Protein AF-A0A0A9YZF1-F1 (afdb_monomer)

Foldseek 3Di:
DDPPDPDQWDKDWDWDAFPVRDIQIKMKIWGWDQDDPPVGIDIQIAMESDPVRRVVQSVVLVQQQCQQQQHFPDPDQVVSVVVQVVQVVVVGGGHHPPDDGHHPPRDGDDRYYDDDPSDPDPPPDPPPPDDDDDDDDDDDDDDDDDDDDDDDDDDDDDDDDDDDDDDDDPDDDDDDDDDDDD

Mean predicted aligned error: 16.66 Å

Nearest PDB structures (foldseek):
  4liy-assembly1_C  TM=5.824E-01  e=2.805E-01  Human adenovirus B3
  6f6o-assembly1_A  TM=5.395E-01  e=3.188E-01  Human adenovirus B3
  4liy-assembly1_B  TM=5.895E-01  e=5.325E-01  Human adenovirus B3
  8iff-assembly1_B  TM=3.877E-01  e=1.078E+00  Arabidopsis thaliana
  8f5z-assembly1_B  TM=3.852E-01  e=2.480E+00  Arabidopsis thaliana

Structure (mmCIF, N/CA/C/O backbone):
data_AF-A0A0A9YZF1-F1
#
_entry.id   AF-A0A0A9YZF1-F1
#
loop_
_atom_site.group_PDB
_atom_site.id
_atom_site.type_symbol
_atom_site.label_atom_id
_atom_site.label_alt_id
_atom_site.label_comp_id
_atom_site.label_asym_id
_atom_site.label_entity_id
_atom_site.label_seq_id
_atom_site.pdbx_PDB_ins_code
_atom_site.Cartn_x
_atom_site.Cartn_y
_atom_site.Cartn_z
_atom_site.occupancy
_atom_site.B_iso_or_equiv
_atom_site.auth_seq_id
_atom_site.auth_comp_id
_atom_site.auth_asym_id
_atom_site.auth_atom_id
_atom_site.pdbx_PDB_model_num
ATOM 1 N N . MET A 1 1 ? 27.377 21.749 4.700 1.00 41.94 1 MET A N 1
ATOM 2 C CA . MET A 1 1 ? 27.151 20.312 4.965 1.00 41.94 1 MET A CA 1
ATOM 3 C C . MET A 1 1 ? 25.712 20.014 4.590 1.00 41.94 1 MET A C 1
ATOM 5 O O . MET A 1 1 ? 24.816 20.550 5.226 1.00 41.94 1 MET A O 1
ATOM 9 N N . GLY A 1 2 ? 25.489 19.322 3.470 1.00 46.88 2 GLY A N 1
ATOM 10 C CA . GLY A 1 2 ? 24.140 19.017 2.994 1.00 46.88 2 GLY A CA 1
ATOM 11 C C . GLY A 1 2 ? 23.528 17.913 3.846 1.00 46.88 2 GLY A C 1
ATOM 12 O O . GLY A 1 2 ? 24.099 16.833 3.943 1.00 46.88 2 GLY A O 1
ATOM 13 N N . CYS A 1 3 ? 22.392 18.188 4.479 1.00 41.69 3 CYS A N 1
ATOM 14 C CA . CYS A 1 3 ? 21.594 17.169 5.144 1.00 41.69 3 CYS A CA 1
ATOM 15 C C . CYS A 1 3 ? 20.880 16.361 4.054 1.00 41.69 3 CYS A C 1
ATOM 17 O O . CYS A 1 3 ? 19.786 16.728 3.627 1.00 41.69 3 CYS A O 1
ATOM 19 N N . THR A 1 4 ? 21.507 15.305 3.541 1.00 43.50 4 THR A N 1
ATOM 20 C CA . THR A 1 4 ? 20.798 14.321 2.720 1.00 43.50 4 THR A CA 1
ATOM 21 C C . THR A 1 4 ? 19.777 13.654 3.633 1.00 43.50 4 THR A C 1
ATOM 23 O O . THR A 1 4 ? 20.147 12.968 4.585 1.00 43.50 4 THR A O 1
ATOM 26 N N . ALA A 1 5 ? 18.489 13.920 3.408 1.00 45.69 5 ALA A N 1
ATOM 27 C CA . ALA A 1 5 ? 17.432 13.202 4.105 1.00 45.69 5 ALA A CA 1
ATOM 28 C C . ALA A 1 5 ? 17.630 11.694 3.861 1.00 45.69 5 ALA A C 1
ATOM 30 O O . ALA A 1 5 ? 17.978 11.320 2.735 1.00 45.69 5 ALA A O 1
ATOM 31 N N . PRO A 1 6 ? 17.447 10.831 4.876 1.00 55.00 6 PRO A N 1
ATOM 32 C CA . PRO A 1 6 ? 17.506 9.396 4.654 1.00 55.00 6 PRO A CA 1
ATOM 33 C C . PRO A 1 6 ? 16.481 9.031 3.577 1.00 55.00 6 PRO A C 1
ATOM 35 O O . PRO A 1 6 ? 15.326 9.456 3.644 1.00 55.00 6 PRO A O 1
ATOM 38 N N . GLN A 1 7 ? 16.928 8.291 2.563 1.00 62.09 7 GLN A N 1
ATOM 39 C CA . GLN A 1 7 ? 16.047 7.721 1.549 1.00 62.09 7 GLN A CA 1
ATOM 40 C C . GLN A 1 7 ? 15.049 6.813 2.284 1.00 62.09 7 GLN A C 1
ATOM 42 O O . GLN A 1 7 ? 15.445 5.834 2.910 1.00 62.09 7 GLN A O 1
ATOM 47 N N . LEU A 1 8 ? 13.767 7.191 2.287 1.00 83.25 8 LEU A N 1
ATOM 48 C CA . LEU A 1 8 ? 12.691 6.455 2.970 1.00 83.25 8 LEU A CA 1
ATOM 49 C C . LEU A 1 8 ? 12.384 5.114 2.282 1.00 83.25 8 LEU A C 1
ATOM 51 O O . LEU A 1 8 ? 11.809 4.215 2.899 1.00 83.25 8 LEU A O 1
ATOM 55 N N . PHE A 1 9 ? 12.766 5.001 1.010 1.00 89.81 9 PHE A N 1
ATOM 56 C CA . PHE A 1 9 ? 12.555 3.832 0.178 1.00 89.81 9 PHE A CA 1
ATOM 57 C C . PHE A 1 9 ? 13.894 3.207 -0.213 1.00 89.81 9 PHE A C 1
ATOM 59 O O . PHE A 1 9 ? 14.780 3.889 -0.728 1.00 89.81 9 PHE A O 1
ATOM 66 N N . ASP A 1 10 ? 14.011 1.896 -0.017 1.00 94.50 10 ASP A N 1
ATOM 67 C CA . ASP A 1 10 ? 15.082 1.092 -0.596 1.00 94.50 10 ASP A CA 1
ATOM 68 C C . ASP A 1 10 ? 14.679 0.756 -2.045 1.00 94.50 10 ASP A C 1
ATOM 70 O O . ASP A 1 10 ? 13.642 0.124 -2.277 1.00 94.50 10 ASP A O 1
ATOM 74 N N . MET A 1 11 ? 15.470 1.212 -3.022 1.00 95.81 11 MET A N 1
ATOM 75 C CA . MET A 1 11 ? 15.179 1.103 -4.459 1.00 95.81 11 MET A CA 1
ATOM 76 C C . MET A 1 11 ? 16.019 0.011 -5.128 1.00 95.81 11 MET A C 1
ATOM 78 O O . MET A 1 11 ? 17.227 -0.076 -4.904 1.00 95.81 11 MET A O 1
ATOM 82 N N . LYS A 1 12 ? 15.400 -0.779 -6.010 1.00 95.75 12 LYS A N 1
ATOM 83 C CA . LYS A 1 12 ? 16.059 -1.807 -6.821 1.00 95.75 12 LYS A CA 1
ATOM 84 C C . LYS A 1 12 ? 15.662 -1.687 -8.289 1.00 95.75 12 LYS A C 1
ATOM 86 O O . LYS A 1 12 ? 14.479 -1.647 -8.609 1.00 95.75 12 LYS A O 1
ATOM 91 N N . GLU A 1 13 ? 16.650 -1.669 -9.173 1.00 95.94 13 GLU A N 1
ATOM 92 C CA . GLU A 1 13 ? 16.455 -1.693 -10.624 1.00 95.94 13 GLU A CA 1
ATOM 93 C C . GLU A 1 13 ? 16.550 -3.130 -11.160 1.00 95.94 13 GLU A C 1
ATOM 95 O O . GLU A 1 13 ? 17.333 -3.949 -10.670 1.00 95.94 13 GLU A O 1
ATOM 100 N N . HIS A 1 14 ? 15.730 -3.432 -12.159 1.00 91.50 14 HIS A N 1
ATOM 101 C CA . HIS A 1 14 ? 15.648 -4.706 -12.853 1.00 91.50 14 HIS A CA 1
ATOM 102 C C . HIS A 1 14 ? 15.508 -4.458 -14.354 1.00 91.50 14 HIS A C 1
ATOM 104 O O . HIS A 1 14 ? 14.833 -3.518 -14.761 1.00 91.50 14 HIS A O 1
ATOM 110 N N . THR A 1 15 ? 16.049 -5.355 -15.169 1.00 91.12 15 THR A N 1
ATOM 111 C CA . THR A 1 15 ? 15.787 -5.386 -16.612 1.00 91.12 15 THR A CA 1
ATOM 112 C C . THR A 1 15 ? 14.973 -6.635 -16.920 1.00 91.12 15 THR A C 1
ATOM 114 O O . THR A 1 15 ? 15.346 -7.726 -16.490 1.00 91.12 15 THR A O 1
ATOM 117 N N . LEU A 1 16 ? 13.853 -6.476 -17.619 1.00 86.19 16 LEU A N 1
ATOM 118 C CA . LEU A 1 16 ? 13.009 -7.571 -18.097 1.00 86.19 16 LEU A CA 1
ATOM 119 C C . LEU A 1 16 ? 12.988 -7.552 -19.622 1.00 86.19 16 LEU A C 1
ATOM 121 O O . LEU A 1 16 ? 12.753 -6.502 -20.204 1.00 86.19 16 LEU A O 1
ATOM 125 N N . GLU A 1 17 ? 13.199 -8.693 -20.260 1.00 86.25 17 GLU A N 1
ATOM 126 C CA . GLU A 1 17 ? 13.019 -8.852 -21.707 1.00 86.25 17 GLU A CA 1
ATOM 127 C C . GLU A 1 17 ? 11.596 -9.357 -21.984 1.00 86.25 17 GLU A C 1
ATOM 129 O O . GLU A 1 17 ? 11.101 -10.221 -21.255 1.00 86.25 17 GLU A O 1
ATOM 134 N N . ASP A 1 18 ? 10.915 -8.792 -22.985 1.00 84.88 18 ASP A N 1
ATOM 135 C CA . ASP A 1 18 ? 9.677 -9.375 -23.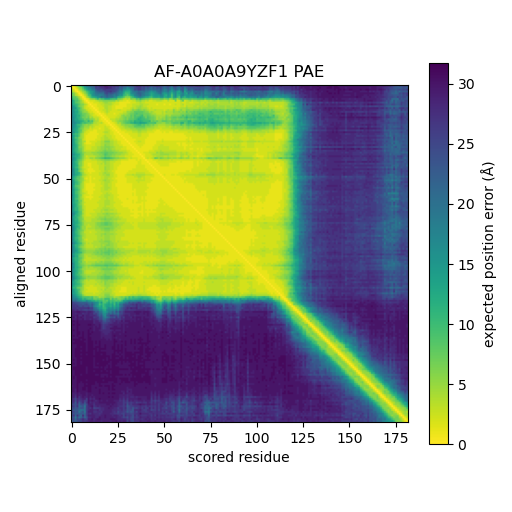522 1.00 84.88 18 ASP A CA 1
ATOM 136 C C . ASP A 1 18 ? 9.949 -10.447 -24.585 1.00 84.88 18 ASP A C 1
ATOM 138 O O . ASP A 1 18 ? 11.086 -10.677 -24.994 1.00 84.88 18 ASP A O 1
ATOM 142 N N . ASP A 1 19 ? 8.877 -11.103 -25.039 1.00 83.56 19 ASP A N 1
ATOM 143 C CA . ASP A 1 19 ? 8.907 -12.103 -26.112 1.00 83.56 19 ASP A CA 1
ATOM 144 C C . ASP A 1 19 ? 9.474 -11.554 -27.439 1.00 83.56 19 ASP A C 1
ATOM 146 O O . ASP A 1 19 ? 9.966 -12.327 -28.262 1.00 83.56 19 ASP A O 1
ATOM 150 N N . ASP A 1 20 ? 9.443 -10.230 -27.636 1.00 85.25 20 ASP A N 1
ATOM 151 C CA . ASP A 1 20 ? 10.004 -9.542 -28.803 1.00 85.25 20 ASP A CA 1
ATOM 152 C C . ASP A 1 20 ? 11.503 -9.202 -28.629 1.00 85.25 20 ASP A C 1
ATOM 154 O O . ASP A 1 20 ? 12.131 -8.643 -29.533 1.00 85.25 20 ASP A O 1
ATOM 158 N N . GLY A 1 21 ? 12.101 -9.540 -27.479 1.00 84.25 21 GLY A N 1
ATOM 159 C CA . GLY A 1 21 ? 13.496 -9.244 -27.148 1.00 84.25 21 GLY A CA 1
ATOM 160 C C . GLY A 1 21 ? 13.754 -7.776 -26.787 1.00 84.25 21 GLY A C 1
ATOM 161 O O . GLY A 1 21 ? 14.904 -7.333 -26.778 1.00 84.25 21 GLY A O 1
ATOM 162 N N . ILE A 1 22 ? 12.709 -6.996 -26.500 1.00 85.75 22 ILE A N 1
ATOM 163 C CA . ILE A 1 22 ? 12.816 -5.615 -26.034 1.00 85.75 22 ILE A CA 1
ATOM 164 C C . ILE A 1 22 ? 13.047 -5.626 -24.523 1.00 85.75 22 ILE A C 1
ATOM 166 O O . ILE A 1 22 ? 12.257 -6.143 -23.732 1.00 85.75 22 ILE A O 1
ATOM 170 N N . THR A 1 23 ? 14.140 -4.993 -24.107 1.00 88.94 23 THR A N 1
ATOM 171 C CA . THR A 1 23 ? 14.476 -4.801 -22.697 1.00 88.94 23 THR A CA 1
ATOM 172 C C . THR A 1 23 ? 13.680 -3.644 -22.094 1.00 88.94 23 THR A C 1
ATOM 174 O O . THR A 1 23 ? 13.767 -2.507 -22.563 1.00 88.94 23 THR A O 1
ATOM 177 N N . HIS A 1 24 ? 12.982 -3.904 -20.994 1.00 88.25 24 HIS A N 1
ATOM 178 C CA . HIS A 1 24 ? 12.284 -2.922 -20.172 1.00 88.25 24 HIS A CA 1
ATOM 179 C C . HIS A 1 24 ? 12.972 -2.789 -18.820 1.00 88.25 24 HIS A C 1
ATOM 181 O O . HIS A 1 24 ? 13.111 -3.766 -18.083 1.00 88.25 24 HIS A O 1
ATOM 187 N N . THR A 1 25 ? 13.345 -1.567 -18.454 1.00 93.44 25 THR A N 1
ATOM 188 C CA . THR A 1 25 ? 13.807 -1.269 -17.097 1.00 93.44 25 THR A CA 1
ATOM 189 C C . THR A 1 25 ? 12.612 -1.123 -16.160 1.00 93.44 25 THR A C 1
ATOM 191 O O . THR A 1 25 ? 11.661 -0.392 -16.441 1.00 93.44 25 THR A O 1
ATOM 194 N N . ILE A 1 26 ? 12.667 -1.822 -15.032 1.00 95.25 26 ILE A N 1
ATOM 195 C CA . ILE A 1 26 ? 11.647 -1.865 -13.991 1.00 95.25 26 ILE A CA 1
ATOM 196 C C . ILE A 1 26 ? 12.289 -1.539 -12.651 1.00 95.25 26 ILE A C 1
ATOM 198 O O . ILE A 1 26 ? 13.383 -1.996 -12.333 1.00 95.25 26 ILE A O 1
ATOM 202 N N . TYR A 1 27 ? 11.570 -0.780 -11.839 1.00 96.12 27 TYR A N 1
ATOM 203 C CA . TYR A 1 27 ? 12.003 -0.346 -10.523 1.00 96.12 27 TYR A CA 1
ATOM 204 C C . TYR A 1 27 ? 11.103 -0.955 -9.457 1.00 96.12 27 TYR A C 1
ATOM 206 O O . TYR A 1 27 ? 9.880 -0.941 -9.592 1.00 96.12 27 TYR A O 1
ATOM 214 N N . THR A 1 28 ? 11.706 -1.451 -8.384 1.00 97.31 28 THR A N 1
ATOM 215 C CA . THR A 1 28 ? 11.020 -1.922 -7.183 1.00 97.31 28 THR A CA 1
ATOM 216 C C . THR A 1 28 ? 11.449 -1.051 -6.013 1.00 97.31 28 THR A C 1
ATOM 218 O O . THR A 1 28 ? 12.628 -1.017 -5.668 1.00 97.31 28 THR A O 1
ATOM 221 N N . ALA A 1 29 ? 10.498 -0.356 -5.397 1.00 97.88 29 ALA A N 1
ATOM 222 C CA . ALA A 1 29 ? 10.709 0.404 -4.175 1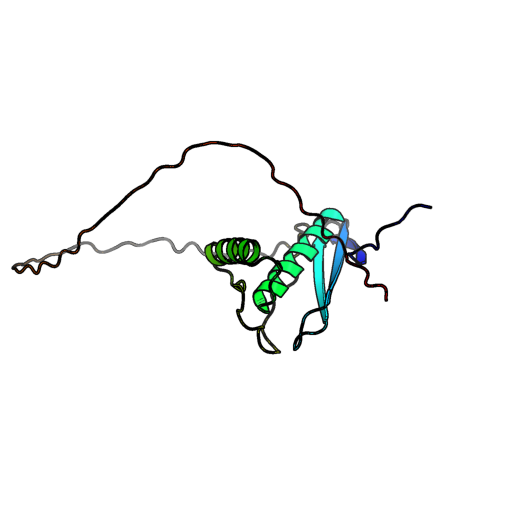.00 97.88 29 ALA A CA 1
ATOM 223 C C . ALA A 1 29 ? 10.170 -0.391 -2.988 1.00 97.88 29 ALA A C 1
ATOM 225 O O . ALA A 1 29 ? 9.103 -1.002 -3.080 1.00 97.88 29 ALA A O 1
ATOM 226 N N . THR A 1 30 ? 10.875 -0.347 -1.862 1.00 98.06 30 THR A N 1
ATOM 227 C CA . THR A 1 30 ? 10.405 -0.935 -0.606 1.00 98.06 30 THR A CA 1
ATOM 228 C C . THR A 1 30 ? 10.474 0.071 0.534 1.00 98.06 30 THR A C 1
ATOM 230 O O . THR A 1 30 ? 11.412 0.856 0.619 1.00 98.06 30 THR A O 1
ATOM 233 N N . CYS A 1 31 ? 9.475 0.060 1.413 1.00 95.88 31 CYS A N 1
ATOM 234 C CA . CYS A 1 31 ? 9.400 0.904 2.601 1.00 95.88 31 CYS A CA 1
ATOM 235 C C . CYS A 1 31 ? 9.156 0.038 3.836 1.00 95.88 31 CYS A C 1
ATOM 237 O O . CYS A 1 31 ? 8.272 -0.821 3.840 1.00 95.88 31 CYS A O 1
ATOM 239 N N . LYS A 1 32 ? 9.935 0.269 4.894 1.00 96.31 32 LYS A N 1
ATOM 240 C CA . LYS A 1 32 ? 9.802 -0.444 6.169 1.00 96.31 32 LYS A CA 1
ATOM 241 C C . LYS A 1 32 ? 8.835 0.305 7.080 1.00 96.31 32 LYS A C 1
ATOM 243 O O . LYS A 1 32 ? 9.098 1.441 7.464 1.00 96.31 32 LYS A O 1
ATOM 248 N N . LEU A 1 33 ? 7.749 -0.355 7.460 1.00 94.69 33 LEU A N 1
ATOM 249 C CA . LEU A 1 33 ? 6.758 0.147 8.404 1.00 94.69 33 LEU A CA 1
ATOM 250 C C . LEU A 1 33 ? 7.032 -0.454 9.777 1.00 94.69 33 LEU A C 1
ATOM 252 O O . LEU A 1 33 ? 6.956 -1.670 9.948 1.00 94.69 33 LEU A O 1
ATOM 256 N N . MET A 1 34 ? 7.337 0.404 10.748 1.00 95.31 34 MET A N 1
ATOM 257 C CA . MET A 1 34 ? 7.324 0.011 12.156 1.00 95.31 34 MET A CA 1
ATOM 258 C C . MET A 1 34 ? 5.873 0.062 12.629 1.00 95.31 34 MET A C 1
ATOM 260 O O . MET A 1 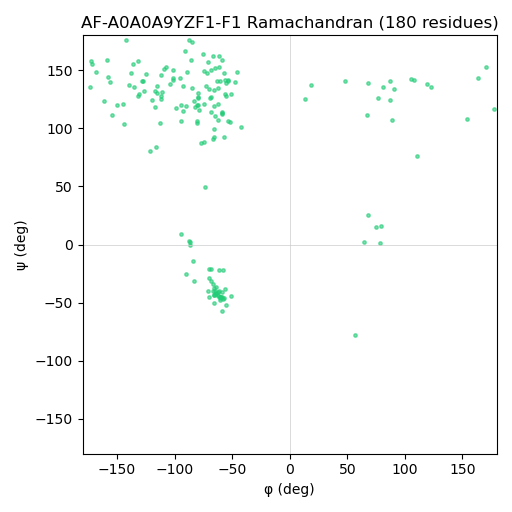34 ? 5.300 1.143 12.768 1.00 95.31 34 MET A O 1
ATOM 264 N N . LEU A 1 35 ? 5.273 -1.107 12.807 1.00 95.19 35 LEU A N 1
ATOM 265 C CA . LEU A 1 35 ? 3.884 -1.271 13.201 1.00 95.19 35 LEU A CA 1
ATOM 266 C C . LEU A 1 35 ? 3.798 -1.594 14.698 1.00 95.19 35 LEU A C 1
ATOM 268 O O . LEU A 1 35 ? 4.712 -2.211 15.252 1.00 95.19 35 LEU A O 1
ATOM 272 N N . PRO A 1 36 ? 2.705 -1.198 15.366 1.00 95.25 36 PRO A N 1
ATOM 273 C CA . PRO A 1 36 ? 2.452 -1.635 16.732 1.00 95.25 36 PRO A CA 1
ATOM 274 C C . PRO A 1 36 ? 2.317 -3.166 16.813 1.00 95.25 36 PRO A C 1
ATOM 276 O O . PRO A 1 36 ? 2.095 -3.851 15.808 1.00 95.25 36 PRO A O 1
ATOM 279 N N . GLU A 1 37 ? 2.457 -3.710 18.022 1.00 93.62 37 GLU A N 1
ATOM 280 C CA . GLU A 1 37 ? 2.122 -5.114 18.287 1.00 93.62 37 GLU A CA 1
ATOM 281 C C . GLU A 1 37 ? 0.662 -5.392 17.877 1.00 93.62 37 GLU A C 1
ATOM 283 O O . GLU A 1 37 ? -0.196 -4.525 18.075 1.00 93.62 37 GLU A O 1
ATOM 288 N N . PRO A 1 38 ? 0.364 -6.569 17.298 1.00 95.06 38 PRO A N 1
ATOM 289 C CA . PRO A 1 38 ? 1.239 -7.742 17.159 1.00 95.06 38 PRO A CA 1
ATOM 290 C C . PRO A 1 38 ? 2.126 -7.755 15.893 1.00 95.06 38 PRO A C 1
ATOM 292 O O . PRO A 1 38 ? 2.816 -8.733 15.622 1.00 95.06 38 PRO A O 1
ATOM 295 N N . HIS A 1 39 ? 2.097 -6.708 15.059 1.00 94.31 39 HIS A N 1
ATOM 296 C CA . HIS A 1 39 ? 2.626 -6.776 13.687 1.00 94.31 39 HIS A CA 1
ATOM 297 C C . HIS A 1 39 ? 4.107 -6.406 13.539 1.00 94.31 39 HIS A C 1
ATOM 299 O O . HIS A 1 39 ? 4.753 -6.872 12.602 1.00 94.31 39 HIS A O 1
ATOM 305 N N . ARG A 1 40 ? 4.659 -5.597 14.454 1.00 91.81 40 ARG A N 1
ATOM 306 C CA . ARG A 1 40 ? 6.084 -5.209 14.553 1.00 91.81 40 ARG A CA 1
ATOM 307 C C . ARG A 1 40 ? 6.684 -4.556 13.301 1.00 91.81 40 ARG A C 1
ATOM 309 O O . ARG A 1 40 ? 6.890 -3.348 13.284 1.00 91.81 40 ARG A O 1
ATOM 316 N N . LEU A 1 41 ? 7.022 -5.329 12.271 1.00 95.69 41 LEU A N 1
ATOM 317 C CA . LEU A 1 41 ? 7.683 -4.855 11.054 1.00 95.69 41 LEU A CA 1
ATOM 318 C C . LEU A 1 41 ? 6.968 -5.386 9.817 1.00 95.69 41 LEU A C 1
ATOM 320 O O . LEU A 1 41 ? 6.835 -6.594 9.642 1.00 95.69 41 LEU A O 1
ATOM 324 N N . TYR A 1 42 ? 6.625 -4.479 8.907 1.00 96.56 42 TYR A N 1
ATOM 325 C CA . TYR A 1 42 ? 6.158 -4.828 7.571 1.00 96.56 42 TYR A CA 1
ATOM 326 C C . TYR A 1 42 ? 7.007 -4.146 6.496 1.00 96.56 42 TYR A C 1
ATOM 328 O O . TYR A 1 42 ? 7.483 -3.028 6.691 1.00 96.56 42 TYR A O 1
ATOM 336 N N . VAL A 1 43 ? 7.192 -4.805 5.350 1.00 97.69 43 VAL A N 1
ATOM 337 C CA . VAL A 1 43 ? 7.881 -4.228 4.188 1.00 97.69 43 VAL A CA 1
ATOM 338 C C . VAL A 1 43 ? 6.871 -4.035 3.066 1.00 97.69 43 VAL A C 1
ATOM 340 O O . VAL A 1 43 ? 6.466 -4.990 2.408 1.00 97.69 43 VAL A O 1
ATOM 343 N N . ALA A 1 44 ? 6.460 -2.788 2.849 1.00 98.00 44 ALA A N 1
ATOM 344 C CA . ALA A 1 44 ? 5.600 -2.432 1.734 1.00 98.00 44 ALA A CA 1
ATOM 345 C C . ALA A 1 44 ? 6.429 -2.311 0.454 1.00 98.00 44 ALA A C 1
ATOM 347 O O . ALA A 1 44 ? 7.417 -1.585 0.419 1.00 98.00 44 ALA A O 1
ATOM 348 N N . GLU A 1 45 ? 6.021 -3.020 -0.593 1.00 98.31 45 GLU A N 1
ATOM 349 C CA . GLU A 1 45 ? 6.658 -3.018 -1.913 1.00 98.31 45 GLU A CA 1
ATOM 350 C C . GLU A 1 45 ? 5.769 -2.362 -2.982 1.00 98.31 45 GLU A C 1
ATOM 352 O O . GLU A 1 45 ? 4.544 -2.515 -2.957 1.00 98.31 45 GLU A O 1
ATOM 357 N N . GLY A 1 46 ? 6.396 -1.680 -3.941 1.00 97.88 46 GLY A N 1
ATOM 358 C CA . GLY A 1 46 ? 5.773 -1.204 -5.172 1.00 97.88 46 GLY A CA 1
ATOM 359 C C . GLY A 1 46 ? 6.696 -1.378 -6.375 1.00 97.88 46 GLY A C 1
ATOM 360 O O . GLY A 1 46 ? 7.889 -1.089 -6.287 1.00 97.88 46 GLY A O 1
ATOM 361 N N . THR A 1 47 ? 6.154 -1.830 -7.507 1.00 97.44 47 THR A N 1
ATOM 362 C CA . THR A 1 47 ? 6.928 -2.056 -8.742 1.00 97.44 47 THR A CA 1
ATOM 363 C C . THR A 1 47 ? 6.404 -1.191 -9.888 1.00 97.44 47 THR A C 1
ATOM 365 O O . THR A 1 47 ? 5.234 -1.300 -10.247 1.00 97.44 47 THR A O 1
ATOM 368 N N . GLY A 1 48 ? 7.253 -0.372 -10.509 1.00 95.31 48 GLY A N 1
ATOM 369 C CA . GLY A 1 48 ? 6.866 0.556 -11.578 1.00 95.31 48 GLY A CA 1
ATOM 370 C C . GLY A 1 48 ? 7.908 0.691 -12.691 1.00 95.31 48 GLY A C 1
ATOM 371 O O . GLY A 1 48 ? 8.997 0.129 -12.621 1.00 95.31 48 GLY A O 1
ATOM 372 N N . ARG A 1 49 ? 7.572 1.455 -13.738 1.00 92.94 49 ARG A N 1
ATOM 373 C CA . ARG A 1 49 ? 8.468 1.723 -14.887 1.00 92.94 49 ARG A CA 1
ATOM 374 C C . ARG A 1 49 ? 9.442 2.869 -14.645 1.00 92.94 49 ARG A C 1
ATOM 376 O O . ARG A 1 49 ? 10.385 3.065 -15.400 1.00 92.94 49 ARG A O 1
ATOM 383 N N . SER A 1 50 ? 9.189 3.644 -13.603 1.00 93.56 50 SER A N 1
ATOM 384 C CA . SER A 1 50 ? 10.067 4.699 -13.133 1.00 93.56 50 SER A CA 1
ATOM 385 C C . SER A 1 50 ? 10.243 4.575 -11.627 1.00 93.56 50 SER A C 1
ATOM 387 O O . SER A 1 50 ? 9.391 4.019 -10.932 1.00 93.56 50 SER A O 1
ATOM 389 N N . VAL A 1 51 ? 11.330 5.151 -11.118 1.00 95.44 51 VAL A N 1
ATOM 390 C CA . VAL A 1 51 ? 11.590 5.289 -9.678 1.00 95.44 51 VAL A CA 1
ATOM 391 C C . VAL A 1 51 ? 10.385 5.916 -8.962 1.00 95.44 51 VAL A C 1
ATOM 393 O O . VAL A 1 51 ? 9.935 5.398 -7.945 1.00 95.44 51 VAL A O 1
ATOM 396 N N . LYS A 1 52 ? 9.803 6.978 -9.538 1.00 95.25 52 LYS A N 1
ATOM 397 C CA . LYS A 1 52 ? 8.650 7.690 -8.960 1.00 95.25 52 LYS A CA 1
ATOM 398 C C . LYS A 1 52 ? 7.404 6.815 -8.869 1.00 95.25 52 LYS A C 1
ATOM 400 O O . LYS A 1 52 ? 6.701 6.862 -7.865 1.00 95.25 52 LYS A O 1
ATOM 405 N N . ASP A 1 53 ? 7.133 6.022 -9.905 1.00 95.69 53 ASP A N 1
ATOM 406 C CA . ASP A 1 53 ? 5.994 5.102 -9.890 1.00 95.69 53 ASP A CA 1
ATOM 407 C C . ASP A 1 53 ? 6.191 4.015 -8.835 1.00 95.69 53 ASP A C 1
ATOM 409 O O . ASP A 1 53 ? 5.262 3.701 -8.098 1.00 95.69 53 ASP A O 1
ATOM 413 N N . ALA A 1 54 ? 7.402 3.459 -8.740 1.00 97.00 54 ALA A N 1
ATOM 414 C CA . ALA A 1 54 ? 7.721 2.436 -7.753 1.00 97.00 54 ALA A CA 1
ATOM 415 C C . ALA A 1 54 ? 7.533 2.961 -6.318 1.00 97.00 54 ALA A C 1
ATOM 417 O O . ALA A 1 54 ? 6.868 2.307 -5.516 1.00 97.00 54 ALA A O 1
ATOM 418 N N . GLU A 1 55 ? 8.031 4.165 -6.013 1.00 97.31 55 GLU A N 1
ATOM 419 C CA . GLU A 1 55 ? 7.836 4.827 -4.712 1.00 97.31 55 GLU A CA 1
ATOM 420 C C . GLU A 1 55 ? 6.358 5.079 -4.405 1.00 97.31 55 GLU A C 1
ATOM 422 O O . GLU A 1 55 ? 5.887 4.751 -3.314 1.00 97.31 55 GLU A O 1
ATOM 427 N N . LEU A 1 56 ? 5.611 5.629 -5.368 1.00 97.19 56 LEU A N 1
ATOM 428 C CA . LEU A 1 56 ? 4.185 5.897 -5.202 1.00 97.19 56 LEU A CA 1
ATOM 429 C C . LEU A 1 56 ? 3.413 4.605 -4.911 1.00 97.19 56 LEU A C 1
ATOM 431 O O . LEU A 1 56 ? 2.602 4.567 -3.987 1.00 97.19 56 LEU A O 1
ATOM 435 N N . LEU A 1 57 ? 3.688 3.536 -5.661 1.00 98.19 57 LEU A N 1
ATOM 436 C CA . LEU A 1 57 ? 3.046 2.236 -5.473 1.00 98.19 57 LEU A CA 1
ATOM 437 C C . LEU A 1 57 ? 3.418 1.609 -4.124 1.00 98.19 57 LEU A C 1
ATOM 439 O O . LEU A 1 57 ? 2.547 1.033 -3.474 1.00 98.19 57 LEU A O 1
ATOM 443 N N . ALA A 1 58 ? 4.663 1.767 -3.665 1.00 98.38 58 ALA A N 1
ATOM 444 C CA . ALA A 1 58 ? 5.092 1.295 -2.350 1.00 98.38 58 ALA A CA 1
ATOM 445 C C . ALA A 1 58 ? 4.404 2.074 -1.217 1.00 98.38 58 ALA A C 1
ATOM 447 O O . ALA A 1 58 ? 3.967 1.475 -0.236 1.00 98.38 58 ALA A O 1
ATOM 448 N N . ALA A 1 59 ? 4.242 3.393 -1.365 1.00 97.56 59 ALA A N 1
ATOM 449 C CA . ALA A 1 59 ? 3.517 4.230 -0.410 1.00 97.56 59 ALA A CA 1
ATOM 450 C C . ALA A 1 59 ? 2.020 3.882 -0.354 1.00 97.56 59 ALA A C 1
ATOM 452 O O . ALA A 1 59 ? 1.453 3.748 0.728 1.00 97.56 59 ALA A O 1
ATOM 453 N N . MET A 1 60 ? 1.387 3.675 -1.511 1.00 97.81 60 MET A N 1
ATOM 454 C CA . MET A 1 60 ? -0.005 3.221 -1.587 1.00 97.81 60 MET A CA 1
ATOM 455 C C . MET A 1 60 ? -0.177 1.835 -0.962 1.00 97.81 60 MET A C 1
ATOM 457 O O . MET A 1 60 ? -1.153 1.584 -0.261 1.00 97.81 60 MET A O 1
ATOM 461 N N . HIS A 1 61 ? 0.767 0.924 -1.197 1.00 98.44 61 HIS A N 1
ATOM 462 C CA . HIS A 1 61 ? 0.753 -0.384 -0.559 1.00 98.44 61 HIS A CA 1
ATOM 463 C C . HIS A 1 61 ? 0.879 -0.261 0.965 1.00 98.44 61 HIS A C 1
ATOM 465 O O . HIS A 1 61 ? 0.096 -0.880 1.682 1.00 98.44 61 HIS A O 1
ATOM 471 N N . ALA A 1 62 ? 1.7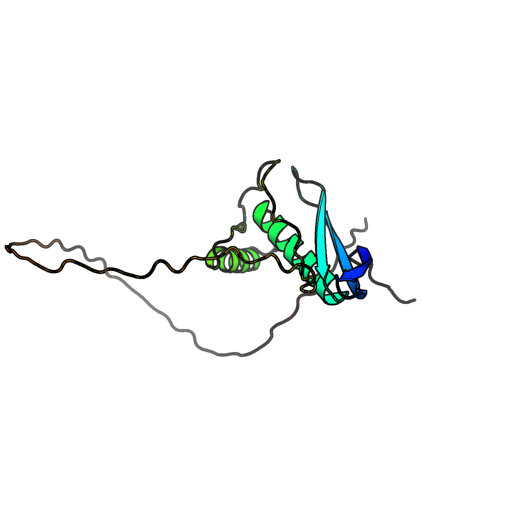68 0.604 1.459 1.00 98.31 62 ALA A N 1
ATOM 472 C CA . ALA A 1 62 ? 1.887 0.887 2.884 1.00 98.31 62 ALA A CA 1
ATOM 473 C C . ALA A 1 62 ? 0.583 1.419 3.501 1.00 98.31 62 ALA A C 1
ATOM 475 O O . ALA A 1 62 ? 0.169 0.935 4.553 1.00 98.31 62 ALA A O 1
ATOM 476 N N . GLU A 1 63 ? -0.088 2.364 2.835 1.00 98.12 63 GLU A N 1
ATOM 477 C CA . GLU A 1 63 ? -1.395 2.894 3.252 1.00 98.12 63 GLU A CA 1
ATOM 478 C C . GLU A 1 63 ? -2.421 1.765 3.422 1.00 98.12 63 GLU A C 1
ATOM 480 O O . GLU A 1 63 ? -3.027 1.623 4.483 1.00 98.12 63 GLU A O 1
ATOM 485 N N . MET A 1 64 ? -2.566 0.911 2.402 1.00 98.19 64 MET A N 1
ATOM 486 C CA . MET A 1 64 ? -3.552 -0.169 2.433 1.00 98.19 64 MET A CA 1
ATOM 487 C C . MET A 1 64 ? -3.220 -1.252 3.469 1.00 98.19 64 MET A C 1
ATOM 489 O O . MET A 1 64 ? -4.133 -1.877 4.012 1.00 98.19 64 MET A O 1
ATOM 493 N N . VAL A 1 65 ? -1.934 -1.496 3.739 1.00 98.31 65 VAL A N 1
ATOM 494 C CA . VAL A 1 65 ? -1.494 -2.410 4.802 1.00 98.31 65 VAL A CA 1
ATOM 495 C C . VAL A 1 65 ? -1.897 -1.857 6.163 1.00 98.31 65 VAL A C 1
ATOM 497 O O . VAL A 1 65 ? -2.539 -2.572 6.927 1.00 98.31 65 VAL A O 1
ATOM 500 N N . CYS A 1 66 ? -1.594 -0.588 6.451 1.00 98.25 66 CYS A N 1
ATOM 501 C CA . CYS A 1 66 ? -2.007 0.052 7.701 1.00 98.25 66 CYS A CA 1
ATOM 502 C C . CYS A 1 66 ? -3.529 0.007 7.880 1.00 98.25 66 CYS A C 1
ATOM 504 O O . CYS A 1 66 ? -4.003 -0.399 8.939 1.00 98.25 66 CYS A O 1
ATOM 506 N N . ASP A 1 67 ? -4.286 0.332 6.830 1.00 98.38 67 ASP A N 1
ATOM 507 C CA . ASP A 1 67 ? -5.746 0.262 6.854 1.00 98.38 67 ASP A CA 1
ATOM 508 C C . ASP A 1 67 ? -6.247 -1.155 7.181 1.00 98.38 67 ASP A C 1
ATOM 510 O O . ASP A 1 67 ? -7.097 -1.318 8.054 1.00 98.38 67 ASP A O 1
ATOM 514 N N . SER A 1 68 ? -5.689 -2.186 6.534 1.00 97.88 68 SER A N 1
ATOM 515 C CA . SER A 1 68 ? -6.092 -3.590 6.734 1.00 97.88 68 SER A CA 1
ATOM 516 C C . SER A 1 68 ? -5.755 -4.110 8.132 1.00 97.88 68 SER A C 1
ATOM 518 O O . SER A 1 68 ? -6.507 -4.905 8.689 1.00 97.88 68 SER A O 1
ATOM 520 N N . LEU A 1 69 ? -4.647 -3.639 8.708 1.00 98.12 69 LEU A N 1
ATOM 521 C CA . LEU A 1 69 ? -4.195 -4.006 10.051 1.00 98.12 69 LEU A CA 1
ATOM 522 C C . LEU A 1 69 ? -4.817 -3.136 11.156 1.00 98.12 69 LEU A C 1
ATOM 524 O O . LEU A 1 69 ? -4.495 -3.302 12.330 1.00 98.12 69 LEU A O 1
ATOM 528 N N . GLY A 1 70 ? -5.705 -2.202 10.803 1.00 97.88 70 GLY A N 1
ATOM 529 C CA . GLY A 1 70 ? -6.348 -1.315 11.770 1.00 97.88 70 GLY A CA 1
ATOM 530 C C . GLY A 1 70 ? -5.389 -0.307 12.411 1.00 97.88 70 GLY A C 1
ATOM 531 O O . GLY A 1 70 ? -5.645 0.157 13.514 1.00 97.88 70 GLY A O 1
ATOM 532 N N . VAL A 1 71 ? -4.289 0.042 11.739 1.00 97.88 71 VAL A N 1
ATOM 533 C CA . VAL A 1 71 ? -3.303 1.018 12.221 1.00 97.88 71 VAL A CA 1
ATOM 534 C C . VAL A 1 71 ? -3.649 2.411 11.674 1.00 97.88 71 VAL A C 1
ATOM 536 O O . VAL A 1 71 ? -3.567 2.622 10.462 1.00 97.88 71 VAL A O 1
ATOM 539 N N . PRO A 1 72 ? -4.015 3.390 12.526 1.00 97.25 72 PRO A N 1
ATOM 540 C CA . PRO A 1 72 ? -4.320 4.745 12.074 1.00 97.25 72 PRO A CA 1
ATOM 541 C C . PRO A 1 72 ? -3.116 5.430 11.416 1.00 97.25 72 PRO A C 1
ATOM 543 O O . PRO A 1 72 ? -2.007 5.424 11.952 1.00 97.25 72 PRO A O 1
ATOM 546 N N . LEU A 1 73 ? -3.346 6.083 10.276 1.00 96.31 73 LEU A N 1
ATOM 547 C CA . LEU A 1 73 ? -2.317 6.831 9.544 1.00 96.31 73 LEU A CA 1
ATOM 548 C C . LEU A 1 73 ? -2.116 8.239 10.106 1.00 96.31 73 LEU A C 1
ATOM 550 O O . LEU A 1 73 ? -1.014 8.791 10.058 1.00 96.31 73 LEU A O 1
ATOM 554 N N . PHE A 1 74 ? -3.183 8.835 10.636 1.00 96.56 74 PHE A N 1
ATOM 555 C CA . PHE A 1 74 ? -3.169 10.194 11.151 1.00 96.56 74 PHE A CA 1
ATOM 556 C C . PHE A 1 74 ? -3.322 10.199 12.668 1.00 96.56 74 PHE A C 1
ATOM 558 O O . PHE A 1 74 ? -4.246 9.610 13.219 1.00 96.56 74 PHE A O 1
ATOM 565 N N . ARG A 1 75 ? -2.448 10.952 13.348 1.00 93.75 75 ARG A N 1
ATOM 566 C CA . ARG A 1 75 ? -2.550 11.178 14.801 1.00 93.75 75 ARG A CA 1
ATOM 567 C C . ARG A 1 75 ? -3.728 12.070 15.183 1.00 93.75 75 ARG A C 1
ATOM 569 O O . ARG A 1 75 ? -4.230 11.975 16.293 1.00 93.75 75 ARG A O 1
ATOM 576 N N . LEU A 1 76 ? -4.128 12.976 14.289 1.00 97.50 76 LEU A N 1
ATOM 577 C CA . LEU A 1 76 ? -5.273 13.852 14.512 1.00 97.50 76 LEU A CA 1
ATOM 578 C C . LEU A 1 76 ? -6.565 13.085 14.193 1.00 97.50 76 LEU A C 1
ATOM 580 O O . LEU A 1 76 ? -6.743 12.701 13.032 1.00 97.50 76 LEU A O 1
ATOM 584 N N . PRO A 1 77 ? -7.493 12.922 15.157 1.00 97.69 77 PRO A N 1
ATOM 585 C CA . PRO A 1 77 ? -8.718 12.152 14.943 1.00 97.69 77 PRO A CA 1
ATOM 586 C C . PRO A 1 77 ? -9.556 12.651 13.762 1.00 97.69 77 PRO A C 1
ATOM 588 O O . PRO A 1 77 ? -10.063 11.851 12.985 1.00 97.69 77 PRO A O 1
ATOM 591 N N . SER A 1 78 ? -9.646 13.969 13.558 1.00 98.19 78 SER A N 1
ATOM 592 C CA . SER A 1 78 ? -10.398 14.564 12.443 1.00 98.19 78 SER A CA 1
ATOM 593 C C . SER A 1 78 ? -9.857 14.156 11.067 1.00 98.19 78 SER A C 1
ATOM 595 O O . SER A 1 78 ? -10.630 13.864 10.153 1.00 98.19 78 SER A O 1
ATOM 597 N N . MET A 1 79 ? -8.532 14.085 10.919 1.00 98.38 79 MET A N 1
ATOM 598 C CA . MET A 1 79 ? -7.879 13.640 9.686 1.00 98.38 79 MET A CA 1
ATOM 599 C C . MET A 1 79 ? -8.063 12.138 9.469 1.00 98.38 79 MET A C 1
ATOM 601 O O . MET A 1 79 ? -8.351 11.720 8.347 1.00 98.38 79 MET A O 1
ATOM 605 N N . GLN A 1 80 ? -7.975 11.342 10.540 1.00 98.56 80 GLN A N 1
ATOM 606 C CA . GLN A 1 80 ? -8.215 9.902 10.466 1.00 98.56 80 GLN A CA 1
ATOM 607 C C . GLN A 1 80 ? -9.668 9.592 10.085 1.00 98.56 80 GLN A C 1
ATOM 609 O O . GLN A 1 80 ? -9.898 8.761 9.214 1.00 98.56 80 GLN A O 1
ATOM 614 N N . ILE A 1 81 ? -10.648 10.303 10.655 1.00 98.62 81 ILE A N 1
ATOM 615 C CA . ILE A 1 81 ? -12.070 10.154 10.298 1.00 98.62 81 ILE A CA 1
ATOM 616 C C . ILE A 1 81 ? -12.291 10.478 8.820 1.00 98.62 81 ILE A C 1
ATOM 618 O O . ILE A 1 81 ? -12.973 9.728 8.118 1.00 98.62 81 ILE A O 1
ATOM 622 N N . LYS A 1 82 ? -11.706 11.575 8.321 1.00 98.62 82 LYS A N 1
ATOM 623 C CA . LYS A 1 82 ? -11.819 11.963 6.908 1.00 98.62 82 LYS A CA 1
ATOM 624 C C . LYS A 1 82 ? -11.242 10.889 5.982 1.00 98.62 82 LYS A C 1
ATOM 626 O O . LYS A 1 82 ? -11.884 10.537 4.993 1.00 98.62 82 LYS A O 1
ATOM 631 N N . HIS A 1 83 ? -10.065 10.360 6.319 1.00 98.38 83 HIS A N 1
ATOM 632 C CA . HIS A 1 83 ? -9.439 9.243 5.607 1.00 98.38 83 HIS A CA 1
ATOM 633 C C . HIS A 1 83 ? -10.330 8.001 5.615 1.00 98.38 83 HIS A C 1
ATOM 635 O O . HIS A 1 83 ? -10.750 7.539 4.555 1.00 98.38 83 HIS A O 1
ATOM 641 N N . ALA A 1 84 ? -10.700 7.521 6.805 1.00 98.50 84 ALA A N 1
ATOM 642 C CA . ALA A 1 84 ? -11.479 6.304 6.976 1.00 98.50 84 ALA A CA 1
ATOM 643 C C . ALA A 1 84 ? -12.831 6.382 6.260 1.00 98.50 84 ALA A C 1
ATOM 645 O O . ALA A 1 84 ? -13.229 5.438 5.583 1.00 98.50 84 ALA A O 1
ATOM 646 N N . THR A 1 85 ? -13.507 7.530 6.327 1.00 98.38 85 THR A N 1
ATOM 647 C CA . THR A 1 85 ? -14.761 7.768 5.597 1.00 98.38 85 THR A CA 1
ATOM 648 C C . THR A 1 85 ? -14.549 7.684 4.083 1.00 98.38 85 THR A C 1
ATOM 650 O O . THR A 1 85 ? -15.322 7.025 3.389 1.00 98.38 85 THR A O 1
ATOM 653 N N . GLY A 1 86 ? -13.480 8.296 3.560 1.00 98.31 86 GLY A N 1
ATOM 654 C CA . GLY A 1 86 ? -13.149 8.256 2.134 1.00 98.31 86 GLY A CA 1
ATOM 655 C C . GLY A 1 86 ? -12.789 6.855 1.628 1.00 98.31 86 GLY A C 1
ATOM 656 O O . GLY A 1 86 ? -13.217 6.468 0.540 1.00 98.31 86 GLY A O 1
ATOM 657 N N . VAL A 1 87 ? -12.041 6.078 2.414 1.00 97.88 87 VAL A N 1
ATOM 658 C CA . VAL A 1 87 ? -11.670 4.695 2.077 1.00 97.88 87 VAL A CA 1
ATOM 659 C C . VAL A 1 87 ? -12.886 3.765 2.148 1.00 97.88 87 VAL A C 1
ATOM 661 O O . VAL A 1 87 ? -13.130 3.013 1.199 1.00 97.88 87 VAL A O 1
ATOM 664 N N . ARG A 1 88 ? -13.704 3.881 3.204 1.00 97.69 88 ARG A N 1
ATOM 665 C CA . ARG A 1 88 ? -14.934 3.090 3.389 1.00 97.69 88 ARG A CA 1
ATOM 666 C C . ARG A 1 88 ? -15.983 3.377 2.318 1.00 97.69 88 ARG A C 1
ATOM 668 O O . ARG A 1 88 ? -16.604 2.441 1.824 1.00 97.69 88 ARG A O 1
ATOM 675 N N . ALA A 1 89 ? -16.111 4.624 1.859 1.00 98.00 89 ALA A N 1
ATOM 676 C CA . ALA A 1 89 ? -16.985 4.973 0.734 1.00 98.00 89 ALA A CA 1
ATOM 677 C C . ALA A 1 89 ? -16.595 4.277 -0.587 1.00 98.00 89 ALA A C 1
ATOM 679 O O . ALA A 1 89 ? -17.431 4.122 -1.474 1.00 98.00 89 ALA A O 1
ATOM 680 N N . ARG A 1 90 ? -15.338 3.827 -0.721 1.00 95.69 90 ARG A N 1
ATOM 681 C CA . ARG A 1 90 ? -14.837 3.051 -1.871 1.00 95.69 90 ARG A CA 1
ATOM 682 C C . ARG A 1 90 ? -14.892 1.534 -1.643 1.00 95.69 90 ARG A C 1
ATOM 684 O O . ARG A 1 90 ? -14.333 0.785 -2.438 1.00 95.69 90 ARG A O 1
ATOM 691 N N . GLY A 1 91 ? -15.531 1.078 -0.563 1.00 95.62 91 GLY A N 1
ATOM 692 C CA . GLY A 1 91 ? -15.717 -0.343 -0.258 1.00 95.62 91 GLY A CA 1
ATOM 693 C C . GLY A 1 91 ? -14.502 -1.040 0.359 1.00 95.62 91 GLY A C 1
ATOM 694 O O . GLY A 1 91 ? -14.460 -2.267 0.373 1.00 95.62 91 GLY A O 1
ATOM 695 N N . ARG A 1 92 ? -13.512 -0.292 0.864 1.00 95.50 92 ARG A N 1
ATOM 696 C CA . ARG A 1 92 ? -12.360 -0.851 1.593 1.00 95.50 92 ARG A CA 1
ATOM 697 C C . ARG A 1 92 ? -12.446 -0.514 3.080 1.00 95.50 92 ARG A C 1
ATOM 699 O O . ARG A 1 92 ? -13.006 0.512 3.452 1.00 95.50 92 ARG A O 1
ATOM 706 N N . TYR A 1 93 ? -11.882 -1.363 3.931 1.00 97.06 93 TYR A N 1
ATOM 707 C CA . TYR A 1 93 ? -11.757 -1.058 5.355 1.00 97.06 93 TYR A CA 1
ATOM 708 C C . TYR A 1 93 ? -10.644 -0.026 5.602 1.00 97.06 93 TYR A C 1
ATOM 710 O O . TYR A 1 93 ? -9.676 0.019 4.853 1.00 97.06 93 TYR A O 1
ATOM 718 N N . ALA A 1 94 ? -10.821 0.788 6.642 1.00 98.12 94 ALA A N 1
ATOM 719 C CA . ALA A 1 94 ? -9.826 1.676 7.242 1.00 98.12 94 ALA A CA 1
ATOM 720 C C . ALA A 1 94 ? -10.263 1.971 8.690 1.00 98.12 94 ALA A C 1
ATOM 722 O O . ALA A 1 94 ? -11.478 2.087 8.920 1.00 98.12 94 ALA A O 1
ATOM 723 N N . PRO A 1 95 ? -9.341 2.097 9.660 1.00 98.38 95 PRO A N 1
ATOM 724 C CA . PRO A 1 95 ? -9.687 2.276 11.070 1.00 98.38 95 PRO A CA 1
ATOM 725 C C . PRO A 1 95 ? -10.231 3.683 11.354 1.00 98.38 95 PRO A C 1
ATOM 727 O O . PRO A 1 95 ? -9.677 4.684 10.891 1.00 98.38 95 PRO A O 1
ATOM 730 N N . MET A 1 96 ? -11.305 3.770 12.135 1.00 98.38 96 MET A N 1
ATOM 731 C CA . MET A 1 96 ? -11.708 5.000 12.824 1.00 98.38 96 MET A CA 1
ATOM 732 C C . MET A 1 96 ? -10.788 5.248 14.034 1.00 98.38 96 MET A C 1
ATOM 734 O O . MET A 1 96 ? -10.066 4.342 14.452 1.00 98.38 96 MET A O 1
ATOM 738 N N . PRO A 1 97 ? -10.764 6.467 14.606 1.00 96.94 97 PRO A N 1
ATOM 739 C CA . PRO A 1 97 ? -10.072 6.697 15.872 1.00 96.94 97 PRO A CA 1
ATOM 740 C C . PRO A 1 97 ? -10.548 5.716 16.949 1.00 96.94 97 PRO A C 1
ATOM 742 O O . PRO A 1 97 ? -11.743 5.444 17.031 1.00 96.94 97 PRO A O 1
ATOM 745 N N . GLU A 1 98 ? -9.616 5.226 17.767 1.00 94.75 98 GLU A N 1
ATOM 746 C CA . GLU A 1 98 ? -9.850 4.238 18.835 1.00 94.75 98 GLU A CA 1
ATOM 747 C C . GLU A 1 98 ? -10.317 2.839 18.379 1.00 94.75 98 GLU A C 1
ATOM 749 O O . GLU A 1 98 ? -10.518 1.970 19.230 1.00 94.75 98 GLU A O 1
ATOM 754 N N . ASP A 1 99 ? -10.449 2.575 17.070 1.00 96.62 99 ASP A N 1
ATOM 755 C CA . ASP A 1 99 ? -10.648 1.204 16.584 1.00 96.62 99 ASP A CA 1
ATOM 756 C C . ASP A 1 99 ? -9.437 0.337 16.999 1.00 96.62 99 ASP A C 1
ATOM 758 O O . ASP A 1 99 ? -8.289 0.799 16.948 1.00 96.62 99 ASP A O 1
ATOM 762 N N . PRO A 1 100 ? -9.654 -0.925 17.415 1.00 96.81 100 PRO A N 1
ATOM 763 C CA . PRO A 1 100 ? -8.565 -1.800 17.822 1.00 96.81 100 PRO A CA 1
ATOM 764 C C . PRO A 1 100 ? -7.677 -2.186 16.633 1.00 96.81 100 PRO A C 1
ATOM 766 O O . PRO A 1 100 ? -8.147 -2.344 15.503 1.00 96.81 100 PRO A O 1
ATOM 769 N N . ILE A 1 101 ? -6.393 -2.421 16.917 1.00 97.38 101 ILE A N 1
ATOM 770 C CA . ILE A 1 101 ? -5.459 -3.034 15.963 1.00 97.38 101 ILE A CA 1
ATOM 771 C C . ILE A 1 101 ? -5.937 -4.459 15.658 1.00 97.38 101 ILE A C 1
ATOM 773 O O . ILE A 1 101 ? -6.413 -5.175 16.546 1.00 97.38 101 ILE A O 1
ATOM 777 N N . ALA A 1 102 ? -5.824 -4.866 14.396 1.00 97.25 102 ALA A N 1
ATOM 778 C CA . ALA A 1 102 ? -6.228 -6.191 13.956 1.00 97.25 102 ALA A CA 1
ATOM 779 C C . ALA A 1 102 ? -5.360 -7.293 14.608 1.00 97.25 102 ALA A C 1
ATOM 781 O O . ALA A 1 102 ? -4.202 -7.062 14.958 1.00 97.25 102 ALA A O 1
ATOM 782 N N . PRO A 1 103 ? -5.887 -8.515 14.788 1.00 97.06 103 PRO A N 1
ATOM 783 C CA . PRO A 1 103 ? -5.098 -9.616 15.329 1.00 97.06 103 PRO A CA 1
ATOM 784 C C . PRO A 1 103 ? -3.983 -10.044 14.365 1.00 97.06 103 PRO A C 1
ATOM 786 O O . PRO A 1 103 ? -4.027 -9.790 13.156 1.00 97.06 103 PRO A O 1
ATOM 789 N N . GLU A 1 104 ? -2.995 -10.765 14.893 1.00 94.50 104 GLU A N 1
ATOM 790 C CA . GLU A 1 104 ? -1.958 -11.402 14.081 1.00 94.50 104 GLU A CA 1
ATOM 791 C C . GLU A 1 104 ? -2.573 -12.351 13.033 1.00 94.50 104 GLU A C 1
ATOM 793 O O . GLU A 1 104 ? -3.632 -12.940 13.244 1.00 94.50 104 GLU A O 1
ATOM 798 N N . GLY A 1 105 ? -1.929 -12.478 11.871 1.00 94.06 105 GLY A N 1
ATOM 799 C CA . GLY A 1 105 ? -2.434 -13.298 10.765 1.00 94.06 105 GLY A CA 1
ATOM 800 C C . GLY A 1 105 ? -3.552 -12.652 9.938 1.00 94.06 105 GLY A C 1
ATOM 801 O O . GLY A 1 105 ? -4.014 -13.265 8.976 1.00 94.06 105 GLY A O 1
ATOM 802 N N . THR A 1 106 ? -3.964 -11.418 10.255 1.00 96.44 106 THR A N 1
ATOM 803 C CA . THR A 1 106 ? -4.865 -10.635 9.396 1.00 96.44 106 THR A CA 1
ATOM 804 C C . THR A 1 106 ? -4.280 -10.507 7.989 1.00 96.44 106 THR A C 1
ATOM 806 O O . THR A 1 106 ? -3.124 -10.116 7.813 1.00 96.44 106 THR A O 1
ATOM 809 N N . ALA A 1 107 ? -5.078 -10.853 6.977 1.00 96.31 107 ALA A N 1
ATOM 810 C CA . ALA A 1 107 ? -4.654 -10.782 5.587 1.00 96.31 107 ALA A CA 1
ATOM 811 C C . ALA A 1 107 ? -4.409 -9.327 5.164 1.00 96.31 107 ALA A C 1
ATOM 813 O O . ALA A 1 107 ? -5.246 -8.452 5.381 1.00 96.31 107 ALA A O 1
ATOM 814 N N . VAL A 1 108 ? -3.273 -9.093 4.513 1.00 96.38 108 VAL A N 1
ATOM 815 C CA . VAL A 1 108 ? -2.895 -7.795 3.947 1.00 96.38 108 VAL A CA 1
ATOM 816 C C . VAL A 1 108 ? -3.002 -7.828 2.421 1.00 96.38 108 VAL A C 1
ATOM 818 O O . VAL A 1 108 ? -2.879 -8.900 1.818 1.00 96.38 108 VAL A O 1
ATOM 821 N N . PRO A 1 109 ? -3.244 -6.680 1.771 1.00 96.44 109 PRO A N 1
ATOM 822 C CA . PRO A 1 109 ? -3.281 -6.597 0.318 1.00 96.44 109 PRO A CA 1
ATOM 823 C C . PRO A 1 109 ? -1.928 -6.985 -0.298 1.00 96.44 109 PRO A C 1
ATOM 825 O O . PRO A 1 109 ? -0.887 -6.809 0.335 1.00 96.44 109 PRO A O 1
ATOM 828 N N . PRO A 1 110 ? -1.918 -7.494 -1.540 1.00 97.62 110 PRO A N 1
ATOM 829 C CA . PRO A 1 110 ? -0.675 -7.771 -2.242 1.00 97.62 110 PRO A CA 1
ATOM 830 C C . PRO A 1 110 ? 0.042 -6.470 -2.657 1.00 97.62 110 PRO A C 1
ATOM 832 O O . PRO A 1 110 ? -0.616 -5.441 -2.860 1.00 97.62 110 PRO A O 1
ATOM 835 N N . PRO A 1 111 ? 1.369 -6.524 -2.884 1.00 97.69 111 PRO A N 1
ATOM 836 C CA . PRO A 1 111 ? 2.128 -5.417 -3.452 1.00 97.69 111 PRO A CA 1
ATOM 837 C C . PRO A 1 111 ? 1.554 -4.894 -4.766 1.00 97.69 111 PRO A C 1
ATOM 839 O O . PRO A 1 111 ? 1.121 -5.659 -5.633 1.00 97.69 111 PRO A O 1
ATOM 842 N N . LEU A 1 112 ? 1.603 -3.574 -4.939 1.00 97.38 112 LEU A N 1
ATOM 843 C CA . LEU A 1 112 ? 1.103 -2.921 -6.142 1.00 97.38 112 LEU A CA 1
ATOM 844 C C . LEU A 1 112 ? 2.160 -2.902 -7.243 1.00 97.38 112 LEU A C 1
ATOM 846 O O . LEU A 1 112 ? 3.322 -2.562 -7.017 1.00 97.38 112 LEU A O 1
ATOM 850 N N . ARG A 1 113 ? 1.746 -3.238 -8.467 1.00 95.81 113 ARG A N 1
ATOM 851 C CA . ARG A 1 113 ? 2.641 -3.310 -9.623 1.00 95.81 113 ARG A CA 1
ATOM 852 C C . ARG A 1 113 ? 2.024 -2.655 -10.849 1.00 95.81 113 ARG A C 1
ATOM 854 O O . ARG A 1 113 ? 0.875 -2.921 -11.189 1.00 95.81 113 ARG A O 1
ATOM 861 N N . MET A 1 114 ? 2.820 -1.856 -11.550 1.00 92.38 114 MET A N 1
ATOM 862 C CA . MET A 1 114 ? 2.510 -1.290 -12.858 1.00 92.38 114 MET A CA 1
ATOM 863 C C . MET A 1 114 ? 3.577 -1.739 -13.857 1.00 92.38 114 MET A C 1
ATOM 865 O O . MET A 1 114 ? 4.532 -1.022 -14.159 1.00 92.38 114 MET A O 1
ATOM 869 N N . LEU A 1 115 ? 3.418 -2.965 -14.353 1.00 84.75 115 LEU A N 1
ATOM 870 C CA . LEU A 1 115 ? 4.337 -3.558 -15.320 1.00 84.75 115 LEU A CA 1
ATOM 871 C C . LEU A 1 115 ? 3.968 -3.162 -16.762 1.00 84.75 115 LEU A C 1
ATOM 873 O O . LEU A 1 115 ? 2.827 -2.769 -17.045 1.00 84.75 115 LEU A O 1
ATOM 877 N N . PRO A 1 116 ? 4.916 -3.237 -17.708 1.00 71.62 116 PRO A N 1
ATOM 878 C CA . PRO A 1 116 ? 4.590 -3.254 -19.122 1.00 71.62 116 PRO A CA 1
ATOM 879 C C . PRO A 1 116 ? 3.687 -4.443 -19.448 1.00 71.62 116 PRO A C 1
ATOM 881 O O . PRO A 1 116 ? 3.611 -5.405 -18.683 1.00 71.62 116 PRO A O 1
ATOM 884 N N . ARG A 1 117 ? 2.962 -4.374 -20.570 1.00 69.12 117 ARG A N 1
ATOM 885 C CA . ARG A 1 117 ? 2.090 -5.467 -21.033 1.00 69.12 117 ARG A CA 1
ATOM 886 C C . ARG A 1 117 ? 2.912 -6.643 -21.588 1.00 69.12 117 ARG A C 1
ATOM 888 O O . ARG A 1 117 ? 2.638 -7.119 -22.678 1.00 69.12 117 ARG A O 1
ATOM 895 N N . LEU A 1 118 ? 3.910 -7.087 -20.829 1.00 63.28 118 LEU A N 1
ATOM 896 C CA . LEU A 1 118 ? 4.773 -8.229 -21.129 1.00 63.28 118 LEU A CA 1
ATOM 897 C C . LEU A 1 118 ? 3.985 -9.544 -21.050 1.00 63.28 118 LEU A C 1
ATOM 899 O O . LEU A 1 118 ? 4.374 -10.542 -21.628 1.00 63.28 118 LEU A O 1
ATOM 903 N N . PHE A 1 119 ? 2.851 -9.545 -20.341 1.00 55.59 119 PHE A N 1
ATOM 904 C CA . PHE A 1 119 ? 2.024 -10.728 -20.132 1.00 55.59 119 PHE A CA 1
ATOM 905 C C . PHE A 1 119 ? 0.658 -10.527 -20.787 1.00 55.59 119 PHE A C 1
ATOM 907 O O . PHE A 1 119 ? -0.310 -10.122 -20.137 1.00 55.59 119 PHE A O 1
ATOM 914 N N . HIS A 1 120 ? 0.563 -10.802 -22.089 1.00 51.78 120 HIS A N 1
ATOM 915 C CA . HIS A 1 120 ? -0.730 -11.136 -22.679 1.00 51.78 120 HIS A CA 1
ATOM 916 C C . HIS A 1 120 ? -1.178 -12.468 -22.073 1.00 51.78 120 HIS A C 1
ATOM 918 O O . HIS A 1 120 ? -0.747 -13.536 -22.495 1.00 51.78 120 HIS A O 1
ATOM 924 N N . THR A 1 121 ? -2.053 -12.428 -21.072 1.00 54.38 121 THR A N 1
ATOM 925 C CA . THR A 1 121 ? -2.854 -13.607 -20.755 1.00 54.38 121 THR A CA 1
ATOM 926 C C . THR A 1 121 ? -3.835 -13.805 -21.914 1.00 54.38 121 THR A C 1
ATOM 928 O O . THR A 1 121 ? -4.544 -12.858 -22.268 1.00 54.38 121 THR A O 1
ATOM 931 N N . PRO A 1 122 ? -3.899 -14.990 -22.550 1.00 49.31 122 PRO A N 1
ATOM 932 C CA . PRO A 1 122 ? -4.941 -15.262 -23.525 1.00 49.31 122 PRO A CA 1
ATOM 933 C C . PRO A 1 122 ? -6.282 -15.111 -22.811 1.00 49.31 122 PRO A C 1
ATOM 935 O O . PRO A 1 122 ? -6.607 -15.866 -21.894 1.00 49.31 122 PRO A O 1
ATOM 938 N N . GLN A 1 123 ? -7.038 -14.087 -23.190 1.00 53.75 123 GLN A N 1
ATOM 939 C CA . GLN A 1 123 ? -8.385 -13.866 -22.697 1.00 53.75 123 GLN A CA 1
ATOM 940 C C . GLN A 1 123 ? -9.218 -15.069 -23.152 1.00 53.75 123 GLN A C 1
ATOM 942 O O . GLN A 1 123 ? -9.454 -15.254 -24.345 1.00 53.75 123 GLN A O 1
ATOM 947 N N . GLY A 1 124 ? -9.571 -15.948 -22.209 1.00 50.38 124 GLY A N 1
ATOM 948 C CA . GLY A 1 124 ? -10.332 -17.160 -22.491 1.00 50.38 124 GLY A CA 1
ATOM 949 C C . GLY A 1 124 ? -11.590 -16.835 -23.295 1.00 50.38 124 GLY A C 1
ATOM 950 O O . GLY A 1 124 ? -12.344 -15.935 -22.930 1.00 50.38 124 GLY A O 1
ATOM 951 N N . ASN A 1 125 ? -11.787 -17.568 -24.394 1.00 49.12 125 ASN A N 1
ATOM 952 C CA . ASN A 1 125 ? -12.937 -17.483 -25.293 1.00 49.12 125 ASN A CA 1
ATOM 953 C C . ASN A 1 125 ? -14.259 -17.361 -24.516 1.00 49.12 125 ASN A C 1
ATOM 955 O O . ASN A 1 125 ? -14.832 -18.354 -24.061 1.00 49.12 125 ASN A O 1
ATOM 959 N N . HIS A 1 126 ? -14.797 -16.148 -24.418 1.00 60.59 126 HIS A N 1
ATOM 960 C CA . HIS A 1 126 ? -16.193 -15.949 -24.064 1.00 60.59 126 HIS A CA 1
ATOM 961 C C . HIS A 1 126 ? -17.023 -16.265 -25.304 1.00 60.59 126 HIS A C 1
ATOM 963 O O . HIS A 1 126 ? -17.333 -15.387 -26.107 1.00 60.59 126 HIS A O 1
ATOM 969 N N . ASN A 1 127 ? -17.366 -17.547 -25.464 1.00 54.16 127 ASN A N 1
ATOM 970 C CA . ASN A 1 127 ? -18.395 -17.963 -26.403 1.00 54.16 127 ASN A CA 1
ATOM 971 C C . ASN A 1 127 ? -19.668 -17.173 -26.096 1.00 54.16 127 ASN A C 1
ATOM 973 O O . ASN A 1 127 ? -20.357 -17.386 -25.096 1.00 54.16 127 ASN A O 1
ATOM 977 N N . HIS A 1 128 ? -19.929 -16.225 -26.984 1.00 52.41 128 HIS A N 1
ATOM 978 C CA . HIS A 1 128 ? -21.115 -15.407 -27.070 1.00 52.41 128 HIS A CA 1
ATOM 979 C C . HIS A 1 128 ? -22.333 -16.332 -27.207 1.00 52.41 128 HIS A C 1
ATOM 981 O O . HIS A 1 128 ? -22.694 -16.761 -28.302 1.00 52.41 128 HIS A O 1
ATOM 987 N N . ARG A 1 129 ? -22.951 -16.692 -26.073 1.00 54.81 129 ARG A N 1
ATOM 988 C CA . ARG A 1 129 ? -24.220 -17.424 -26.027 1.00 54.81 129 ARG A CA 1
ATOM 989 C C . ARG A 1 129 ? -25.308 -16.509 -26.577 1.00 54.81 129 ARG A C 1
ATOM 991 O O . ARG A 1 129 ? -25.925 -15.728 -25.853 1.00 54.81 129 ARG A O 1
ATOM 998 N N . GLN A 1 130 ? -25.520 -16.599 -27.885 1.00 55.81 130 GLN A N 1
ATOM 999 C CA . GLN A 1 130 ? -26.645 -15.985 -28.565 1.00 55.81 130 GLN A CA 1
ATOM 1000 C C . GLN A 1 130 ? -27.958 -16.515 -27.974 1.00 55.81 130 GLN A C 1
ATOM 1002 O O . GLN A 1 130 ? -28.288 -17.696 -28.044 1.00 55.81 130 GLN A O 1
ATOM 1007 N N . ARG A 1 131 ? -28.662 -15.583 -27.332 1.00 50.50 131 ARG A N 1
ATOM 1008 C CA . ARG A 1 131 ? -30.111 -15.343 -27.342 1.00 50.50 131 ARG A CA 1
ATOM 1009 C C . ARG A 1 131 ? -30.975 -16.460 -27.944 1.00 50.50 131 ARG A C 1
ATOM 1011 O O . ARG A 1 131 ? -30.922 -16.704 -29.143 1.00 50.50 131 ARG A O 1
ATOM 1018 N N . ARG A 1 132 ? -31.950 -16.924 -27.160 1.00 48.41 132 ARG A N 1
ATOM 1019 C CA . ARG A 1 132 ? -33.330 -17.095 -27.644 1.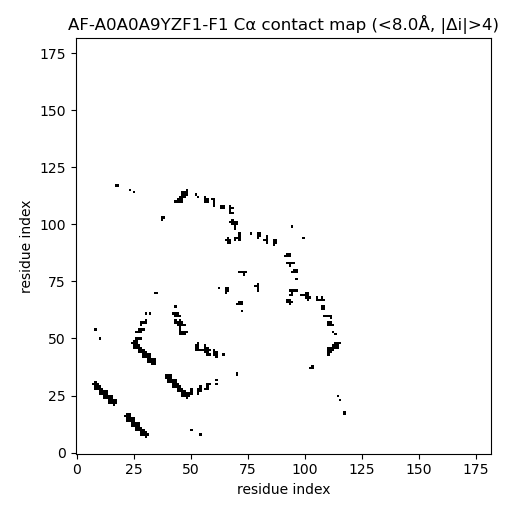00 48.41 132 ARG A CA 1
ATOM 1020 C C . ARG A 1 132 ? -34.315 -16.758 -26.525 1.00 48.41 132 ARG A C 1
ATOM 1022 O O . ARG A 1 132 ? -34.494 -17.527 -25.589 1.00 48.41 132 ARG A O 1
ATOM 1029 N N . SER A 1 133 ? -34.904 -15.570 -26.647 1.00 51.44 133 SER A N 1
ATOM 1030 C CA . SER A 1 133 ? -36.107 -15.125 -25.944 1.00 51.44 133 SER A CA 1
ATOM 1031 C C . SER A 1 133 ? -37.323 -15.908 -26.429 1.00 51.44 133 SER A C 1
ATOM 1033 O O . SER A 1 133 ? -37.567 -15.888 -27.626 1.00 51.44 133 SER A O 1
ATOM 1035 N N . HIS A 1 134 ? -38.072 -16.513 -25.506 1.00 47.75 134 HIS A N 1
ATOM 1036 C CA . HIS A 1 134 ? -39.503 -16.877 -25.542 1.00 47.75 134 HIS A CA 1
ATOM 1037 C C . HIS A 1 134 ? -39.853 -17.086 -24.045 1.00 47.75 134 HIS A C 1
ATO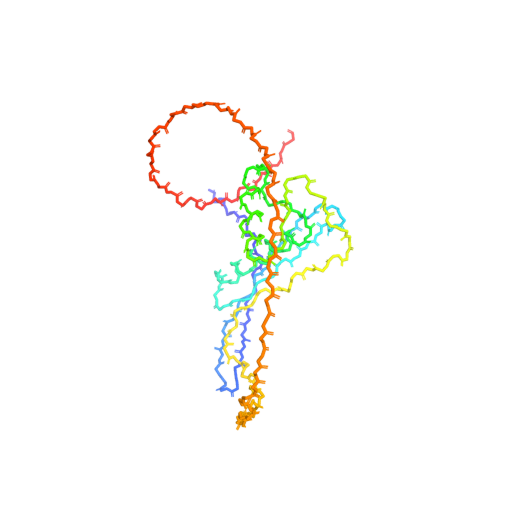M 1039 O O . HIS A 1 134 ? -39.092 -17.760 -23.360 1.00 47.75 134 HIS A O 1
ATOM 1045 N N . ASN A 1 135 ? -40.815 -16.440 -23.384 1.00 46.19 135 ASN A N 1
ATOM 1046 C CA . ASN A 1 135 ? -42.232 -16.284 -23.687 1.00 46.19 135 ASN A CA 1
ATOM 1047 C C . ASN A 1 135 ? -42.799 -15.019 -23.018 1.00 46.19 135 ASN A C 1
ATOM 1049 O O . ASN A 1 135 ? -42.520 -14.736 -21.854 1.00 46.19 135 ASN A O 1
ATOM 1053 N N . THR A 1 136 ? -43.655 -14.318 -23.752 1.00 45.88 136 THR A N 1
ATOM 1054 C CA . THR A 1 136 ? -44.722 -13.444 -23.247 1.00 45.88 136 THR A CA 1
ATOM 1055 C C . THR A 1 136 ? -46.026 -14.243 -23.082 1.00 45.88 136 THR A C 1
ATOM 1057 O O . THR A 1 136 ? -46.153 -15.320 -23.660 1.00 45.88 136 THR A O 1
ATOM 1060 N N . SER A 1 137 ? -46.996 -13.650 -22.366 1.00 41.44 137 SER A N 1
ATOM 1061 C CA . SER A 1 137 ? -48.331 -14.153 -21.944 1.00 41.44 137 SER A CA 1
ATOM 1062 C C . SER A 1 137 ? -48.339 -14.864 -20.589 1.00 41.44 137 SER A C 1
ATOM 1064 O O . SER A 1 137 ? -47.514 -15.733 -20.358 1.00 41.44 137 SER A O 1
ATOM 1066 N N . ALA A 1 138 ? -49.255 -14.620 -19.649 1.00 39.06 138 ALA A N 1
ATOM 1067 C CA . ALA A 1 138 ? -50.466 -13.794 -19.563 1.00 39.06 138 ALA A CA 1
ATOM 1068 C C . ALA A 1 138 ? -50.920 -13.885 -18.072 1.00 39.06 138 ALA A C 1
ATOM 1070 O O . ALA A 1 138 ? -50.777 -14.944 -17.475 1.00 39.06 138 ALA A O 1
ATOM 1071 N N . ASN A 1 139 ? -51.312 -12.792 -17.401 1.00 38.34 139 ASN A N 1
ATOM 1072 C CA . ASN A 1 139 ? -52.714 -12.440 -17.077 1.00 38.34 139 ASN A CA 1
ATOM 1073 C C . ASN A 1 139 ? -53.101 -12.608 -15.581 1.00 38.34 139 ASN A C 1
ATOM 1075 O O . ASN A 1 139 ? -52.725 -13.589 -14.950 1.00 38.34 139 ASN A O 1
ATOM 1079 N N . GLY A 1 140 ? -53.914 -11.655 -15.088 1.00 33.06 140 GLY A N 1
ATOM 1080 C CA . GLY A 1 140 ? -54.699 -11.660 -13.833 1.00 33.06 140 GLY A CA 1
ATOM 1081 C C . GLY A 1 140 ? -53.949 -11.170 -12.582 1.00 33.06 140 GLY A C 1
ATOM 1082 O O . GLY A 1 140 ? -52.903 -11.707 -12.266 1.00 33.06 140 GLY A O 1
ATOM 1083 N N . GLY A 1 141 ? -54.367 -10.170 -11.796 1.00 32.44 141 GLY A N 1
ATOM 1084 C CA . GLY A 1 141 ? -55.678 -9.537 -11.601 1.00 32.44 141 GLY A CA 1
ATOM 1085 C C . GLY A 1 141 ? -56.096 -9.621 -10.115 1.00 32.44 141 GLY A C 1
ATOM 1086 O O . GLY A 1 141 ? -55.996 -10.699 -9.543 1.00 32.44 141 GLY A O 1
ATOM 1087 N N . ASN A 1 142 ? -56.615 -8.509 -9.559 1.00 35.34 142 ASN A N 1
ATOM 1088 C CA . ASN A 1 142 ? -57.153 -8.246 -8.193 1.00 35.34 142 ASN A CA 1
ATOM 1089 C C . ASN A 1 142 ? -56.129 -8.052 -7.054 1.00 35.34 142 ASN A C 1
ATOM 1091 O O . ASN A 1 142 ? -55.268 -8.896 -6.863 1.00 35.34 142 ASN A O 1
ATOM 1095 N N . GLY A 1 143 ? -56.119 -6.973 -6.248 1.00 33.25 143 GLY A N 1
ATOM 1096 C CA . GLY A 1 143 ? -57.190 -6.117 -5.679 1.00 33.25 143 GLY A CA 1
ATOM 1097 C C . GLY A 1 143 ? -57.341 -6.481 -4.182 1.00 33.25 143 GLY A C 1
ATOM 1098 O O . GLY A 1 143 ? -57.225 -7.655 -3.870 1.00 33.25 143 GLY A O 1
ATOM 1099 N N . ASN A 1 144 ? -57.594 -5.645 -3.172 1.00 34.47 144 ASN A N 1
ATOM 1100 C CA . ASN A 1 144 ? -57.777 -4.207 -2.957 1.00 34.47 144 ASN A CA 1
ATOM 1101 C C . ASN A 1 144 ? -57.850 -3.994 -1.409 1.00 34.47 144 ASN A C 1
ATOM 1103 O O . ASN A 1 144 ? -58.251 -4.926 -0.715 1.00 34.47 144 ASN A O 1
ATOM 1107 N N . GLY A 1 145 ? -57.577 -2.780 -0.902 1.00 30.36 145 GLY A N 1
ATOM 1108 C CA . GLY A 1 145 ? -57.941 -2.289 0.455 1.00 30.36 145 GLY A CA 1
ATOM 1109 C C . GLY A 1 145 ? -56.943 -2.592 1.591 1.00 30.36 145 GLY A C 1
ATOM 1110 O O . GLY A 1 145 ? -56.373 -3.670 1.642 1.00 30.36 145 GLY A O 1
ATOM 1111 N N . GLY A 1 146 ? -56.656 -1.717 2.556 1.00 29.81 146 GLY A N 1
ATOM 1112 C CA . GLY A 1 146 ? -57.129 -0.375 2.901 1.00 29.81 146 GLY A CA 1
ATOM 1113 C C . GLY A 1 146 ? -56.716 -0.083 4.358 1.00 29.81 146 GLY A C 1
ATOM 1114 O O . GLY A 1 146 ? -56.777 -1.000 5.165 1.00 29.81 146 GLY A O 1
ATOM 1115 N N . GLU A 1 147 ? -56.335 1.175 4.649 1.00 32.31 147 GLU A N 1
ATOM 1116 C CA . GLU A 1 147 ? -56.414 1.852 5.973 1.00 32.31 147 GLU A CA 1
ATOM 1117 C C . GLU A 1 147 ? -55.460 1.298 7.081 1.00 32.31 147 GLU A C 1
ATOM 1119 O O . GLU A 1 147 ? -55.212 0.109 7.170 1.00 32.31 147 GLU A O 1
ATOM 1124 N N . THR A 1 148 ? -54.766 2.041 7.952 1.00 33.16 148 THR A N 1
ATOM 1125 C CA . THR A 1 148 ? -55.033 3.297 8.667 1.00 33.16 148 THR A CA 1
ATOM 1126 C C . THR A 1 148 ? -53.734 3.989 9.126 1.00 33.16 148 THR A C 1
ATOM 1128 O O . THR A 1 148 ? -52.692 3.371 9.333 1.00 33.16 148 THR A O 1
ATOM 1131 N N . CYS A 1 149 ? -53.872 5.289 9.368 1.00 33.38 149 CYS A N 1
ATOM 1132 C CA . CYS A 1 149 ? -53.020 6.226 10.099 1.00 33.38 149 CYS A CA 1
ATOM 1133 C C . CYS A 1 149 ? -52.471 5.772 11.471 1.00 33.38 149 CYS A C 1
ATOM 1135 O O . CYS A 1 149 ? -53.213 5.196 12.258 1.00 33.38 149 CYS A O 1
ATOM 1137 N N . THR A 1 150 ? -51.269 6.250 11.835 1.00 31.86 150 THR A N 1
ATOM 1138 C CA . THR A 1 150 ? -50.997 6.830 13.169 1.00 31.86 150 THR A CA 1
A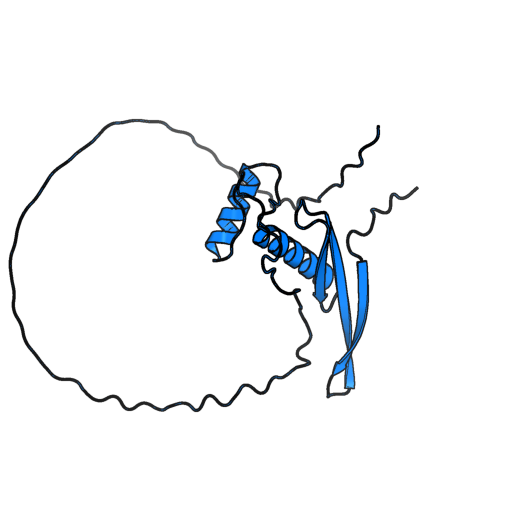TOM 1139 C C . THR A 1 150 ? -49.909 7.904 13.110 1.00 31.86 150 THR A C 1
ATOM 1141 O O . THR A 1 150 ? -48.761 7.657 12.750 1.00 31.86 150 THR A O 1
ATOM 1144 N N . THR A 1 151 ? -50.321 9.099 13.513 1.00 30.62 151 THR A N 1
ATOM 1145 C CA . THR A 1 151 ? -49.564 10.270 13.957 1.00 30.62 151 THR A CA 1
ATOM 1146 C C . THR A 1 151 ? -48.486 9.935 14.991 1.00 30.62 151 THR A C 1
ATOM 1148 O O . THR A 1 151 ? -48.766 9.216 15.942 1.00 30.62 151 THR A O 1
ATOM 1151 N N . THR A 1 152 ? -47.309 10.558 14.900 1.00 32.09 152 THR A N 1
ATOM 1152 C CA . THR A 1 152 ? -46.627 11.170 16.058 1.00 32.09 152 THR A CA 1
ATOM 1153 C C . THR A 1 152 ? -45.711 12.276 15.548 1.00 32.09 152 THR A C 1
ATOM 1155 O O . THR A 1 152 ? -44.725 12.036 14.855 1.00 32.09 152 THR A O 1
ATOM 1158 N N . ALA A 1 153 ? -46.090 13.505 15.878 1.00 34.28 153 ALA A N 1
ATOM 1159 C CA . ALA A 1 153 ? -45.248 14.677 15.780 1.00 34.28 153 ALA A CA 1
ATOM 1160 C C . ALA A 1 153 ? -44.168 14.636 16.869 1.00 34.28 153 ALA A C 1
ATOM 1162 O O . ALA A 1 153 ? -44.441 14.224 17.993 1.00 34.28 153 ALA A O 1
ATOM 1163 N N . ASN A 1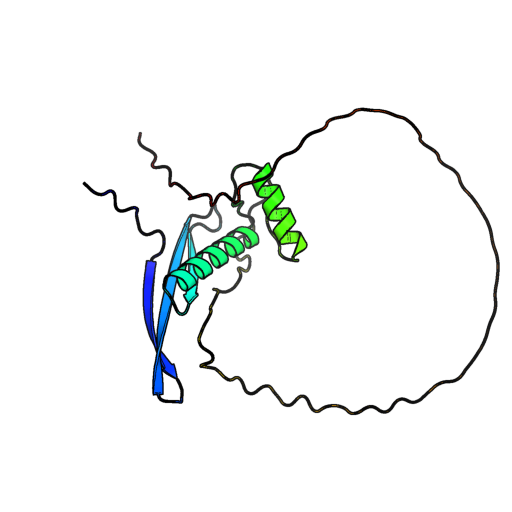 154 ? -42.990 15.183 16.575 1.00 35.66 154 ASN A N 1
ATOM 1164 C CA . ASN A 1 154 ? -42.361 16.077 17.534 1.00 35.66 154 ASN A CA 1
ATOM 1165 C C . ASN A 1 154 ? -41.614 17.193 16.805 1.00 35.66 154 ASN A C 1
ATOM 1167 O O . ASN A 1 154 ? -40.738 16.972 15.975 1.00 35.66 154 ASN A O 1
ATOM 1171 N N . SER A 1 155 ? -42.060 18.400 17.125 1.00 32.88 155 SER A N 1
ATOM 1172 C CA . SER A 1 155 ? -41.570 19.694 16.687 1.00 32.88 155 SER A CA 1
ATOM 1173 C C . SER A 1 155 ? -40.723 20.284 17.808 1.00 32.88 155 SER A C 1
ATOM 1175 O O . SER A 1 155 ? -41.114 20.146 18.968 1.00 32.88 155 SER A O 1
ATOM 1177 N N . SER A 1 156 ? -39.642 20.986 17.452 1.00 34.16 156 SER A N 1
ATOM 1178 C CA . SER A 1 156 ? -39.119 22.242 18.049 1.00 34.16 156 SER A CA 1
ATOM 1179 C C . SER A 1 156 ? -37.604 22.322 17.800 1.00 34.16 156 SER A C 1
ATOM 1181 O O . SER A 1 156 ? -36.875 21.446 18.245 1.00 34.16 156 SER A O 1
ATOM 1183 N N . LYS A 1 157 ? -37.152 23.221 16.905 1.00 36.72 157 LYS A N 1
ATOM 1184 C CA . LYS A 1 157 ? -36.655 24.598 17.186 1.00 36.72 157 LYS A CA 1
ATOM 1185 C C . LYS A 1 157 ? -35.193 24.578 17.674 1.00 36.72 157 LYS A C 1
ATOM 1187 O O . LYS A 1 157 ? -34.877 23.782 18.536 1.00 36.72 157 LYS A O 1
ATOM 1192 N N . GLU A 1 158 ? -34.249 25.411 17.239 1.00 31.61 158 GLU A N 1
ATOM 1193 C CA . GLU A 1 158 ? -34.224 26.663 16.468 1.00 31.61 158 GLU A CA 1
ATOM 1194 C C . GLU A 1 158 ? -32.745 27.008 16.141 1.00 31.61 158 GLU A C 1
ATOM 1196 O O . GLU A 1 158 ? -31.880 26.594 16.903 1.00 31.61 158 GLU A O 1
ATOM 1201 N N . LEU A 1 159 ? -32.531 27.789 15.059 1.00 29.83 159 LEU A N 1
ATOM 1202 C CA . LEU A 1 159 ? -31.522 28.862 14.811 1.00 29.83 159 LEU A CA 1
ATOM 1203 C C . LEU A 1 159 ? -30.017 28.612 15.146 1.00 29.83 159 LEU A C 1
ATOM 1205 O O . LEU A 1 159 ? -29.682 28.071 16.182 1.00 29.83 159 LEU A O 1
ATOM 1209 N N . VAL A 1 160 ? -28.997 29.040 14.380 1.00 32.56 160 VAL A N 1
ATOM 1210 C CA . VAL A 1 160 ? -28.763 30.329 13.694 1.00 32.56 160 VAL A CA 1
ATOM 1211 C C . VAL A 1 160 ? -27.578 30.225 12.698 1.00 32.56 160 VAL A C 1
ATOM 1213 O O . VAL A 1 160 ? -26.617 29.512 12.960 1.00 32.56 160 VAL A O 1
ATOM 1216 N N . HIS A 1 161 ? -27.670 31.000 11.608 1.00 29.03 161 HIS A N 1
ATOM 1217 C CA . HIS A 1 161 ? -26.654 31.775 10.855 1.00 29.03 161 HIS A CA 1
ATOM 1218 C C . HIS A 1 161 ? -25.135 31.503 10.981 1.00 29.03 161 HIS A C 1
ATOM 1220 O O . HIS A 1 161 ? -24.572 31.532 12.069 1.00 29.03 161 HIS A O 1
ATOM 1226 N N . GLY A 1 162 ? -24.453 31.508 9.825 1.00 29.50 162 GLY A N 1
ATOM 1227 C CA . GLY A 1 162 ? -23.022 31.825 9.703 1.00 29.50 162 GLY A CA 1
ATOM 1228 C C . GLY A 1 162 ? -22.508 31.691 8.264 1.00 29.50 162 GLY A C 1
ATOM 1229 O O . GLY A 1 162 ? -22.573 30.613 7.690 1.00 29.50 162 GLY A O 1
ATOM 1230 N N . THR A 1 163 ? -22.071 32.806 7.690 1.00 35.56 163 THR A N 1
ATOM 1231 C CA . THR A 1 163 ? -21.626 33.063 6.309 1.00 35.56 163 THR A CA 1
ATOM 1232 C C . THR A 1 163 ? -20.126 32.780 6.075 1.00 35.56 163 THR A C 1
ATOM 1234 O O . THR A 1 163 ? -19.404 32.549 7.038 1.00 35.56 163 THR A O 1
ATOM 1237 N N . GLU A 1 164 ? -19.697 32.919 4.805 1.00 38.66 164 GLU A N 1
ATOM 1238 C CA . GLU A 1 164 ? -18.315 33.152 4.295 1.00 38.66 164 GLU A CA 1
ATOM 1239 C C . GLU A 1 164 ? -17.486 31.876 4.004 1.00 38.66 164 GLU A C 1
ATOM 1241 O O . GLU A 1 164 ? -17.273 31.024 4.859 1.00 38.66 164 GLU A O 1
ATOM 1246 N N . ASP A 1 165 ? -17.267 31.540 2.725 1.00 33.41 165 ASP A N 1
ATOM 1247 C CA . ASP A 1 165 ? -16.162 31.986 1.844 1.00 33.41 165 ASP A CA 1
ATOM 1248 C C . ASP A 1 165 ? -14.784 31.468 2.289 1.00 33.41 165 ASP A C 1
ATOM 1250 O O . ASP A 1 165 ? -14.261 31.899 3.305 1.00 33.41 165 ASP A O 1
ATOM 1254 N N . GLU A 1 166 ? -14.178 30.560 1.512 1.00 38.22 166 GLU A N 1
ATOM 1255 C CA . GLU A 1 166 ? -12.880 30.803 0.852 1.00 38.22 166 GLU A CA 1
ATOM 1256 C C . GLU A 1 166 ? -12.273 29.549 0.209 1.00 38.22 166 GLU A C 1
ATOM 1258 O O . GLU A 1 166 ? -12.499 28.394 0.574 1.00 38.22 166 GLU A O 1
ATOM 1263 N N . VAL A 1 167 ? -11.488 29.851 -0.814 1.00 41.56 167 VAL A N 1
ATOM 1264 C CA . VAL A 1 167 ? -10.845 28.986 -1.786 1.00 41.56 167 VAL A CA 1
ATOM 1265 C C . VAL A 1 167 ? -9.464 28.563 -1.271 1.00 41.56 167 VAL A C 1
ATOM 1267 O O . VAL A 1 167 ? -8.744 29.352 -0.675 1.00 41.56 167 VAL A O 1
ATOM 1270 N N . GLY A 1 168 ? -9.017 27.356 -1.631 1.00 31.81 168 GLY A N 1
ATOM 1271 C CA . GLY A 1 168 ? -7.594 27.138 -1.910 1.00 31.81 168 GLY A CA 1
ATOM 1272 C C . GLY A 1 168 ? -6.841 26.120 -1.051 1.00 31.81 168 GLY A C 1
ATOM 1273 O O . GLY A 1 168 ? -6.908 26.090 0.171 1.00 31.81 168 GLY A O 1
ATOM 1274 N N . GLY A 1 169 ? -6.012 25.331 -1.741 1.00 31.52 169 GLY A N 1
ATOM 1275 C CA . GLY A 1 169 ? -4.776 24.799 -1.168 1.00 31.52 169 GLY A CA 1
ATOM 1276 C C . GLY A 1 169 ? -4.751 23.299 -0.902 1.00 31.52 169 GLY A C 1
ATOM 1277 O O . GLY A 1 169 ? -4.762 22.855 0.241 1.00 31.52 169 GLY A O 1
ATOM 1278 N N . CYS A 1 170 ? -4.594 22.503 -1.961 1.00 38.31 170 CYS A N 1
ATOM 1279 C CA . CYS A 1 170 ? -4.080 21.141 -1.849 1.00 38.31 170 CYS A CA 1
ATOM 1280 C C . CYS A 1 170 ? -2.613 21.213 -1.377 1.00 38.31 170 CYS A C 1
ATOM 1282 O O . CYS A 1 170 ? -1.707 21.403 -2.185 1.00 38.31 170 CYS A O 1
ATOM 1284 N N . GLN A 1 171 ? -2.371 21.140 -0.064 1.00 39.06 171 GLN A N 1
ATOM 1285 C CA . GLN A 1 171 ? -1.017 21.078 0.486 1.00 39.06 171 GLN A CA 1
ATOM 1286 C C . GLN A 1 171 ? -0.606 19.624 0.726 1.00 39.06 171 GLN A C 1
ATOM 1288 O O . GLN A 1 171 ? -1.052 18.955 1.660 1.00 39.06 171 GLN A O 1
ATOM 1293 N N . THR A 1 172 ? 0.286 19.149 -0.142 1.00 47.88 172 THR A N 1
ATOM 1294 C CA . THR A 1 172 ? 1.107 17.950 0.035 1.00 47.88 172 THR A CA 1
ATOM 1295 C C . THR A 1 172 ? 1.832 18.006 1.379 1.00 47.88 172 THR A C 1
ATOM 1297 O O . THR A 1 172 ? 2.796 18.756 1.547 1.00 47.88 172 THR A O 1
ATOM 1300 N N . SER A 1 173 ? 1.374 17.214 2.344 1.00 42.25 173 SER A N 1
ATOM 1301 C CA . SER A 1 173 ? 2.008 17.120 3.656 1.00 42.25 173 SER A CA 1
ATOM 1302 C C . SER A 1 173 ? 3.214 16.185 3.577 1.00 42.25 173 SER A C 1
ATOM 1304 O O . SER A 1 173 ? 3.075 14.967 3.500 1.00 42.25 173 SER A O 1
ATOM 1306 N N . ARG A 1 174 ? 4.416 16.772 3.576 1.00 41.72 174 ARG A N 1
ATOM 1307 C CA . ARG A 1 174 ? 5.682 16.063 3.799 1.00 41.72 174 ARG A CA 1
ATOM 1308 C C . ARG A 1 174 ? 5.703 15.525 5.231 1.00 41.72 174 ARG A C 1
ATOM 1310 O O . ARG A 1 174 ? 5.675 16.305 6.181 1.00 41.72 174 ARG A O 1
ATOM 1317 N N . ILE A 1 175 ? 5.802 14.209 5.383 1.00 42.50 175 ILE A N 1
ATOM 1318 C CA . ILE A 1 175 ? 6.041 13.554 6.672 1.00 42.50 175 ILE A CA 1
ATOM 1319 C C . ILE A 1 175 ? 7.469 13.909 7.121 1.00 42.50 175 ILE A C 1
ATOM 1321 O O . ILE A 1 175 ? 8.441 13.542 6.463 1.00 42.50 175 ILE A O 1
ATOM 1325 N N . ARG A 1 176 ? 7.608 14.667 8.217 1.00 41.34 176 ARG A N 1
ATOM 1326 C CA . ARG A 1 176 ? 8.892 14.877 8.908 1.00 41.34 176 ARG A CA 1
ATOM 1327 C C . ARG A 1 176 ? 9.026 13.860 10.039 1.00 41.34 176 ARG A C 1
ATOM 1329 O O . ARG A 1 176 ? 8.234 13.865 10.976 1.00 41.34 176 ARG A O 1
ATOM 1336 N N . THR A 1 177 ? 10.065 13.039 9.955 1.00 41.88 177 THR A N 1
ATOM 1337 C CA . THR A 1 177 ? 10.551 12.162 11.025 1.00 41.88 177 THR A CA 1
ATOM 1338 C C . THR A 1 177 ? 11.013 12.999 12.219 1.00 41.88 177 THR A C 1
ATOM 1340 O O . THR A 1 177 ? 11.913 13.831 12.085 1.00 41.88 177 THR A O 1
ATOM 1343 N N . LEU A 1 178 ? 10.406 12.784 13.387 1.00 43.41 178 LEU A N 1
ATOM 1344 C CA . LEU A 1 178 ? 10.901 13.314 14.657 1.00 43.41 178 LEU A CA 1
ATOM 1345 C C . LEU A 1 178 ? 12.056 12.426 15.130 1.00 43.41 178 LEU A C 1
ATOM 1347 O O . LEU A 1 178 ? 11.852 11.247 15.408 1.00 43.41 178 LEU A O 1
ATOM 1351 N N . HIS A 1 179 ? 13.256 12.997 15.211 1.00 43.56 179 HIS A N 1
ATOM 1352 C CA . HIS A 1 179 ? 14.333 12.430 16.015 1.00 43.56 179 HIS A CA 1
ATOM 1353 C C . HIS A 1 179 ? 14.084 12.820 17.474 1.00 43.56 179 HIS A C 1
ATOM 1355 O O . HIS A 1 179 ? 14.035 14.007 17.794 1.00 43.56 179 HIS A O 1
ATOM 1361 N N . SER A 1 180 ? 13.919 11.820 18.339 1.00 56.06 180 SER A N 1
ATOM 1362 C CA . SER A 1 180 ? 14.095 11.978 19.782 1.00 56.06 180 SER A CA 1
ATOM 1363 C C . SER A 1 180 ? 15.576 12.170 20.086 1.00 56.06 180 SER A C 1
ATOM 1365 O O . SER A 1 180 ? 16.406 11.403 19.604 1.00 56.06 180 SER A O 1
ATOM 1367 N N . CYS A 1 181 ? 15.880 13.154 20.923 1.00 34.31 181 CYS A N 1
ATOM 1368 C CA . CYS A 1 181 ? 17.142 13.273 21.644 1.00 34.31 181 CYS A CA 1
ATOM 1369 C C . CYS A 1 181 ? 16.835 13.677 23.102 1.00 34.31 181 CYS A C 1
ATOM 1371 O O . CYS A 1 181 ? 15.740 14.191 23.344 1.00 34.31 181 CYS A O 1
ATOM 1373 N N . PRO A 1 182 ? 17.750 13.352 24.034 1.00 55.03 182 PRO A N 1
ATOM 1374 C CA . PRO A 1 182 ? 17.461 12.866 25.390 1.00 55.03 182 PRO A CA 1
ATOM 1375 C C . PRO A 1 182 ? 17.023 13.921 26.407 1.00 55.03 182 PRO A C 1
ATOM 1377 O O . PRO A 1 182 ? 17.362 15.112 26.225 1.00 55.03 182 PRO A O 1
#

Sequence (182 aa):
MGCTAPQLFDMKEHTLEDDDGITHTIYTATCKLMLPEPHRLYVAEGTGRSVKDAELLAAMHAEMVCDSLGVPLFRLPSMQIKHATGVRARGRYAPMPEDPIAPEGTAVPPPLRMLPRLFHTPQGNHNHRQRRSHNTSANGGNGNGGETCTTTANSSKELVHGTEDEVGGCQTSRIRTLHSCP

Radius of gyration: 27.44 Å; Cα contacts (8 Å, |Δi|>4): 216; chains: 1; bounding box: 85×51×54 Å

Secondary structure (DSSP, 8-state):
-------SSEEEEEEEE-TT--EEEEEEEEEEEEPPTTT-EEEEEEEESSHHHHHHHHHHHHHHHHHHTT--S-SSHHHHHHHHHHHHTTT---PPTTPPPPPTT---PPPEE---S----------------------------------------------------------PPPPP--

Solvent-accessible surface area (backbone atoms only — not comparable to full-atom values): 11972 Å² total; per-residue (Å²): 134,84,82,76,72,79,76,75,51,57,76,45,81,45,78,45,70,39,96,86,67,51,76,42,62,35,21,38,16,33,32,79,43,84,43,65,83,78,59,44,69,46,77,24,34,5,34,11,69,39,67,69,49,1,44,52,28,11,51,52,28,39,51,50,36,30,21,55,42,22,45,70,90,43,91,51,54,72,58,20,40,56,48,19,51,58,39,41,76,72,77,38,74,39,32,48,73,90,50,68,62,45,64,77,88,63,77,62,77,75,68,36,71,52,74,76,85,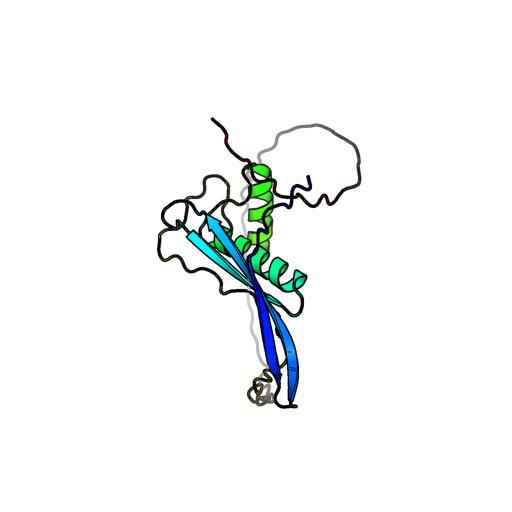71,70,78,70,79,77,74,84,77,77,79,79,77,78,83,92,83,84,84,89,82,86,86,85,86,89,82,90,78,91,82,88,82,92,80,87,86,87,81,88,79,90,81,91,86,85,83,90,89,85,85,78,92,72,85,79,78,87,76,83,82,80,88,76,136

InterPro domains:
  IPR058737 REH2, DRSM domain [PF26536] (10-108)

Organism: Lygus hesperus (NCBI:txid30085)

pLDDT: mean 73.97, std 26.85, range [29.03, 98.62]